Protein AF-A0A840G1L4-F1 (afdb_monomer)

Sequence (214 aa):
MKEKIVSVGTLLCLLVLTCLLLIHALAIFPGIASIRWFFTAVSAVLGRLDAPAWVQAIGSIGAILAAAAIAGWQARSARIQQQRSRREDTAARAAALREIVRRAIIAINNADRLIQPGPISVALAIDQAELVQEAIRKIPVFEIPTPQLVFLIHRVDRDLHLLKQALLRFTGAPVTAARIDSTKARISGILTRTRAARRECVEVLTDAGNAVEI

Foldseek 3Di:
DDPPPDPPVNVVVVVVVVVVVVVVVCCPDPVVVVVVVVVVVCCVVCVVPVNVVVVVVVVVVVVVVVVVVVVVVVVVVVVVVVLVVVLVLLLVLLVVLLVLLVLLLVLLVQCLVLLPDDPVSLVVSLVSLVVSLVVLVPDDPVSHPDPLSVVLSVLSNVLSVVLNVLSVVCNPDDDDPVSSVVSSVSSVVSSVVSVVSSVVSVVVSVVVNVVSVD

Nearest PDB structures (foldseek):
  6db1-assembly1_B  TM=7.320E-01  e=2.122E+00  Salmonella enterica subsp. enterica serovar Typhimurium str. LT2
  3zx6-assembly1_A  TM=3.216E-01  e=1.557E+00  Archaeoglobus fulgidus DSM 4304
  7ung-assembly1_B1  TM=2.566E-01  e=4.371E+00  Homo sapiens

Organism: NCBI:txid1775474

Radius of gyration: 37.23 Å; Cα contacts (8 Å, |Δi|>4): 107; chains: 1; bounding box: 78×57×96 Å

Secondary structure (DSSP, 8-state):
-------HHHHHHHHHHHHHHHHHHHHHSSHHHHHHHHHHHHHHHHTTTTHHHHHHHHHHHHHHHHHHHHHHHHHHHHHHHHHHHHHHHHHHHHHHHHHHHHHHHHHHHHHHHH-SS-HHHHHHHHHHHHHHHHHHHTS-GGGSS-HHHHHHHHHHHHHHHHHHHHHHHHHTS---HHHHHHHHHHHHHHHHHHHHHHHHHHHHHHHHHHHHH-

pLDDT: mean 77.1, std 11.42, range [39.47, 92.38]

Solvent-accessible surface area (backbone atoms only — not comparable to full-atom values): 11840 Å² total; per-residue (Å²): 135,84,82,81,76,77,52,69,68,58,55,53,50,51,51,53,54,51,52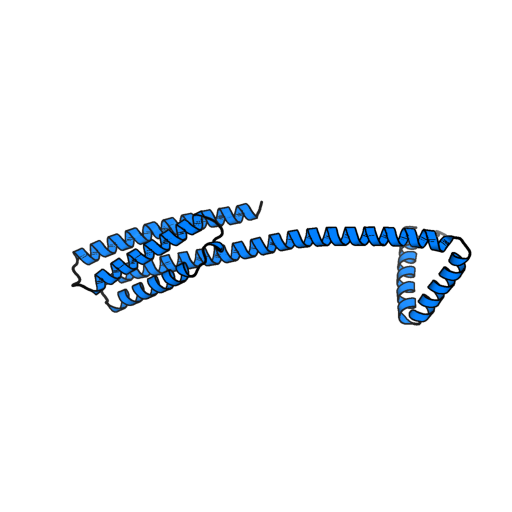,54,50,48,54,53,54,44,60,72,76,51,30,71,62,53,52,48,49,49,54,51,52,50,48,58,58,31,66,76,43,86,46,54,62,56,54,51,51,53,50,52,53,51,51,52,52,50,52,51,52,50,52,52,50,50,55,52,52,50,51,54,51,52,51,50,52,53,50,52,53,51,51,52,45,53,52,53,52,55,50,52,56,52,49,46,51,50,29,48,52,48,38,60,67,29,78,49,99,47,76,72,45,49,56,54,29,41,53,44,34,48,55,48,41,52,57,56,70,68,54,58,75,88,72,49,94,45,74,69,55,51,56,44,51,52,51,46,45,50,46,39,51,53,49,43,55,54,53,53,56,56,74,77,49,88,87,44,73,72,53,53,54,54,50,50,54,51,47,52,52,43,47,53,52,49,54,49,45,50,50,54,47,51,50,53,51,49,50,55,53,54,66,68,74,112

Structure (mmCIF, N/CA/C/O backbone):
data_AF-A0A840G1L4-F1
#
_entry.id   AF-A0A840G1L4-F1
#
loop_
_atom_site.group_PDB
_atom_site.id
_atom_site.type_symbol
_atom_site.label_atom_id
_atom_site.label_alt_id
_atom_site.label_comp_id
_atom_site.label_asym_id
_atom_site.label_entity_id
_atom_site.label_seq_id
_atom_site.pdbx_PDB_ins_code
_atom_site.Cartn_x
_atom_site.Cartn_y
_atom_site.Cartn_z
_atom_site.occupancy
_atom_site.B_iso_or_equiv
_atom_site.auth_seq_id
_atom_site.auth_comp_id
_atom_site.auth_asym_id
_atom_site.auth_atom_id
_atom_site.pdbx_PDB_model_num
ATOM 1 N N . MET A 1 1 ? 49.189 47.094 -43.195 1.00 39.47 1 MET A N 1
ATOM 2 C CA . MET A 1 1 ? 47.955 46.384 -43.596 1.00 39.47 1 MET A CA 1
ATOM 3 C C . MET A 1 1 ? 47.930 45.057 -42.849 1.00 39.47 1 MET A C 1
ATOM 5 O O . MET A 1 1 ? 48.817 44.253 -43.076 1.00 39.47 1 MET A O 1
ATOM 9 N N . LYS A 1 2 ? 47.042 44.885 -41.857 1.00 41.25 2 LYS A N 1
ATOM 10 C CA . LYS A 1 2 ? 46.957 43.656 -41.046 1.00 41.25 2 LYS A CA 1
ATOM 11 C C . LYS A 1 2 ? 45.877 42.758 -41.641 1.00 41.25 2 LYS A C 1
ATOM 13 O O . LYS A 1 2 ? 44.694 43.066 -41.512 1.00 41.25 2 LYS A O 1
ATOM 18 N N . GLU A 1 3 ? 46.293 41.692 -42.311 1.00 54.06 3 GLU A N 1
ATOM 19 C CA . GLU A 1 3 ? 45.402 40.624 -42.757 1.00 54.06 3 GLU A CA 1
ATOM 20 C C . GLU A 1 3 ? 44.740 39.989 -41.528 1.00 54.06 3 GLU A C 1
ATOM 22 O O . GLU A 1 3 ? 45.409 39.511 -40.610 1.00 54.06 3 GLU A O 1
ATOM 27 N N . LYS A 1 4 ? 43.406 40.044 -41.465 1.00 57.22 4 LYS A N 1
ATOM 28 C CA . LYS A 1 4 ? 42.635 39.337 -40.442 1.00 57.22 4 LYS A CA 1
ATOM 29 C C . LYS A 1 4 ? 42.651 37.856 -40.806 1.00 57.22 4 LYS A C 1
ATOM 31 O O . LYS A 1 4 ? 41.839 37.407 -41.607 1.00 57.22 4 LYS A O 1
ATOM 36 N N . ILE A 1 5 ? 43.601 37.125 -40.231 1.00 58.94 5 ILE A N 1
ATOM 37 C CA . ILE A 1 5 ? 43.686 35.668 -40.322 1.00 58.94 5 ILE A CA 1
ATOM 38 C C . ILE A 1 5 ? 42.386 35.107 -39.745 1.00 58.94 5 ILE A C 1
ATOM 40 O O . ILE A 1 5 ? 42.119 35.209 -38.546 1.00 58.94 5 ILE A O 1
ATOM 44 N N . VAL A 1 6 ? 41.545 34.566 -40.621 1.00 61.62 6 VAL A N 1
ATOM 45 C CA . VAL A 1 6 ? 40.347 33.828 -40.233 1.00 61.62 6 VAL A CA 1
ATOM 46 C C . VAL A 1 6 ? 40.816 32.658 -39.371 1.00 61.62 6 VAL A C 1
ATOM 48 O O . VAL A 1 6 ? 41.542 31.786 -39.844 1.00 61.62 6 VAL A O 1
ATOM 51 N N . SER A 1 7 ? 40.456 32.671 -38.084 1.00 72.50 7 SER A N 1
ATOM 52 C CA . SER A 1 7 ? 40.815 31.598 -37.152 1.00 72.50 7 SER A CA 1
ATOM 53 C C . SER A 1 7 ? 40.338 30.261 -37.714 1.00 72.50 7 SER A C 1
ATOM 55 O O . SER A 1 7 ? 39.203 30.168 -38.190 1.00 72.50 7 SER A O 1
ATOM 57 N N . VAL A 1 8 ? 41.184 29.233 -37.623 1.00 67.06 8 VAL A N 1
ATOM 58 C CA . VAL A 1 8 ? 40.915 27.859 -38.081 1.00 67.06 8 VAL A CA 1
ATOM 59 C C . VAL A 1 8 ? 39.560 27.347 -37.575 1.00 67.06 8 VAL A C 1
ATOM 61 O O . VAL A 1 8 ? 38.842 26.669 -38.307 1.00 67.06 8 VAL A O 1
ATOM 64 N N . GLY A 1 9 ? 39.145 27.750 -36.367 1.00 73.56 9 GLY A N 1
ATOM 65 C CA . GLY A 1 9 ? 37.829 27.404 -35.818 1.00 73.56 9 GLY A CA 1
ATOM 66 C C . GLY A 1 9 ? 36.650 27.989 -36.607 1.00 73.56 9 GLY A C 1
ATOM 67 O O . GLY A 1 9 ? 35.620 27.340 -36.758 1.00 73.56 9 GLY A O 1
ATOM 68 N N . THR A 1 10 ? 36.812 29.181 -37.180 1.00 77.62 10 THR A N 1
ATOM 69 C CA . THR A 1 10 ? 35.795 29.840 -38.019 1.00 77.62 10 THR A CA 1
ATOM 70 C C . THR A 1 10 ? 35.647 29.134 -39.363 1.00 77.62 10 THR A C 1
ATOM 72 O O . THR A 1 10 ? 34.532 28.962 -39.845 1.00 77.62 10 THR A O 1
ATOM 75 N N . LEU A 1 11 ? 36.764 28.677 -39.939 1.00 70.62 11 LEU A N 1
ATOM 76 C CA . LEU A 1 11 ? 36.775 27.875 -41.166 1.00 70.62 11 LEU A CA 1
ATOM 77 C C . LEU A 1 11 ? 36.096 26.519 -40.953 1.00 70.62 11 LEU A C 1
ATOM 79 O O . LEU A 1 11 ? 35.276 26.115 -41.773 1.00 70.62 11 LEU A O 1
ATOM 83 N N . LEU A 1 12 ? 36.374 25.854 -39.828 1.00 70.62 12 LEU A N 1
ATOM 84 C CA . LEU A 1 12 ? 35.746 24.577 -39.491 1.00 70.62 12 LEU A CA 1
ATOM 85 C C . LEU A 1 12 ? 34.232 24.731 -39.267 1.00 70.62 12 LEU A C 1
ATOM 87 O O . LEU A 1 12 ? 33.444 23.920 -39.747 1.00 70.62 12 LEU A O 1
ATOM 91 N N . CYS A 1 13 ? 33.818 25.806 -38.590 1.00 76.25 13 CYS A N 1
ATOM 92 C CA . CYS A 1 13 ? 32.409 26.109 -38.345 1.00 76.25 13 CYS A CA 1
ATOM 93 C C . CYS A 1 13 ? 31.655 26.425 -39.648 1.00 76.25 13 CYS A C 1
ATOM 95 O O . CYS A 1 13 ? 30.577 25.880 -39.887 1.00 76.25 13 CYS A O 1
ATOM 97 N N . LEU A 1 14 ? 32.253 27.231 -40.535 1.00 76.44 14 LEU A N 1
ATOM 98 C CA . LEU A 1 14 ? 31.696 27.511 -41.859 1.00 76.44 14 LEU A CA 1
ATOM 99 C C . LEU A 1 14 ? 31.575 26.237 -42.696 1.00 76.44 14 LEU A C 1
ATOM 101 O O . LEU A 1 14 ? 30.529 26.020 -43.301 1.00 76.44 14 LEU A O 1
ATOM 105 N N . LEU A 1 15 ? 32.578 25.355 -42.683 1.00 74.94 15 LEU A N 1
ATOM 106 C CA . LEU A 1 15 ? 32.532 24.083 -43.407 1.00 74.94 15 LEU A CA 1
ATOM 107 C C . LEU A 1 15 ? 31.352 23.209 -42.947 1.00 74.94 15 LEU A C 1
ATOM 109 O O . LEU A 1 15 ? 30.576 22.732 -43.774 1.00 74.94 15 LEU A O 1
ATOM 113 N N . VAL A 1 16 ? 31.177 23.045 -41.632 1.00 79.62 16 VAL A N 1
ATOM 114 C CA . VAL A 1 16 ? 30.093 22.232 -41.056 1.00 79.62 16 VAL A CA 1
ATOM 115 C C . VAL A 1 16 ? 28.721 22.828 -41.377 1.00 79.62 16 VAL A C 1
ATOM 117 O O . VAL A 1 16 ? 27.821 22.099 -41.798 1.00 79.62 16 VAL A O 1
ATOM 120 N N . LEU A 1 17 ? 28.566 24.150 -41.248 1.00 77.69 17 LEU A N 1
ATOM 121 C CA . LEU A 1 17 ? 27.313 24.841 -41.560 1.00 77.69 17 LEU A CA 1
ATOM 122 C C . LEU A 1 17 ? 26.951 24.702 -43.048 1.00 77.69 17 LEU A C 1
ATOM 124 O O . LEU A 1 17 ? 25.795 24.453 -43.387 1.00 77.69 17 LEU A O 1
ATOM 128 N N . THR A 1 18 ? 27.951 24.800 -43.929 1.00 74.44 18 THR A N 1
ATOM 129 C CA . THR A 1 18 ? 27.772 24.659 -45.382 1.00 74.44 18 THR A CA 1
ATOM 130 C C . THR A 1 18 ? 27.374 23.228 -45.751 1.00 74.44 18 THR A C 1
ATOM 132 O O . THR A 1 18 ? 26.466 23.042 -46.557 1.00 74.44 18 THR A O 1
ATOM 135 N N . CYS A 1 19 ? 27.971 22.211 -45.118 1.00 75.81 19 CYS A N 1
ATOM 136 C CA . CYS A 1 19 ? 27.588 20.809 -45.312 1.00 75.81 19 CYS A CA 1
ATOM 137 C C . CYS A 1 19 ? 26.145 20.526 -44.865 1.00 75.81 19 CYS A C 1
ATOM 139 O O . CYS A 1 19 ? 25.400 19.865 -45.587 1.00 75.81 19 CYS A O 1
ATOM 141 N N . LEU A 1 20 ? 25.722 21.047 -43.709 1.00 76.38 20 LEU A N 1
ATOM 142 C CA . LEU A 1 20 ? 24.355 20.860 -43.203 1.00 76.38 20 LEU A CA 1
ATOM 143 C C . LEU A 1 20 ? 23.309 21.553 -44.089 1.00 76.38 20 LEU A C 1
ATOM 145 O O . LEU A 1 20 ? 22.265 20.963 -44.383 1.00 76.38 20 LEU A O 1
ATOM 149 N N . LEU A 1 21 ? 23.616 22.765 -44.567 1.00 74.81 21 LEU A N 1
ATOM 150 C CA . LEU A 1 21 ? 22.780 23.505 -45.516 1.00 74.81 21 LEU A CA 1
ATOM 151 C C . LEU A 1 21 ? 22.698 22.808 -46.876 1.00 74.81 21 LEU A C 1
ATOM 153 O O . LEU A 1 21 ? 21.615 22.743 -47.451 1.00 74.81 21 LEU A O 1
ATOM 157 N N . LEU A 1 22 ? 23.799 22.233 -47.368 1.00 68.94 22 LEU A N 1
ATOM 158 C CA . LEU A 1 22 ? 23.819 21.482 -48.624 1.00 68.94 22 LEU A CA 1
ATOM 159 C C . LEU A 1 22 ? 22.960 20.212 -48.530 1.00 68.94 22 LEU A C 1
ATOM 161 O O . LEU A 1 22 ? 22.198 19.925 -49.449 1.00 68.94 22 LEU A O 1
ATOM 165 N N . ILE A 1 23 ? 23.019 19.493 -47.403 1.00 72.81 23 ILE A N 1
ATOM 166 C CA . ILE A 1 23 ? 22.178 18.314 -47.137 1.00 72.81 23 ILE A CA 1
ATOM 167 C C . ILE A 1 23 ? 20.690 18.697 -47.124 1.00 72.81 23 ILE A C 1
ATOM 169 O O . ILE A 1 23 ? 19.876 18.003 -47.730 1.00 72.81 23 ILE A O 1
ATOM 173 N N . HIS A 1 24 ? 20.328 19.817 -46.490 1.00 64.44 24 HIS A N 1
ATOM 174 C CA . HIS A 1 24 ? 18.939 20.289 -46.452 1.00 64.44 24 HIS A CA 1
ATOM 175 C C . HIS A 1 24 ? 18.458 20.807 -47.816 1.00 64.44 24 HIS A C 1
ATOM 177 O O . HIS A 1 24 ? 17.355 20.477 -48.242 1.00 64.44 24 HIS A O 1
ATOM 183 N N . ALA A 1 25 ? 19.289 21.557 -48.543 1.00 61.00 25 ALA A N 1
ATOM 184 C CA . ALA A 1 25 ? 18.961 22.048 -49.882 1.00 61.00 25 ALA A CA 1
ATOM 185 C C . ALA A 1 25 ? 18.789 20.897 -50.893 1.00 61.00 25 ALA A C 1
ATOM 187 O O . ALA A 1 25 ? 17.868 20.916 -51.712 1.00 61.00 25 ALA A O 1
ATOM 188 N N . LEU A 1 26 ? 19.626 19.857 -50.794 1.00 55.47 26 LEU A N 1
ATOM 189 C CA . LEU A 1 26 ? 19.511 18.641 -51.602 1.00 55.47 26 LEU A CA 1
ATOM 190 C C . LEU A 1 26 ? 18.287 17.799 -51.227 1.00 55.47 26 LEU A C 1
ATOM 192 O O . LEU A 1 26 ? 17.729 17.156 -52.108 1.00 55.47 26 LEU A O 1
ATOM 196 N N . ALA A 1 27 ? 17.837 17.821 -49.970 1.00 59.41 27 ALA A N 1
ATOM 197 C CA . ALA A 1 27 ? 16.633 17.111 -49.541 1.00 59.41 27 ALA A CA 1
ATOM 198 C C . ALA A 1 27 ? 15.328 17.746 -50.065 1.00 59.41 27 ALA A C 1
ATOM 200 O O . ALA A 1 27 ? 14.348 17.027 -50.248 1.00 59.41 27 ALA A O 1
ATOM 201 N N . ILE A 1 28 ? 15.307 19.062 -50.330 1.00 64.88 28 ILE A N 1
ATOM 202 C CA . ILE A 1 28 ? 14.064 19.801 -50.622 1.00 64.88 28 ILE A CA 1
ATOM 203 C C . ILE A 1 28 ? 13.760 19.927 -52.129 1.00 64.88 28 ILE A C 1
ATOM 205 O O . ILE A 1 28 ? 12.587 19.864 -52.484 1.00 64.88 28 ILE A O 1
ATOM 209 N N . PHE A 1 29 ? 14.746 20.073 -53.032 1.00 58.69 29 PHE A N 1
ATOM 210 C CA . PHE A 1 29 ? 14.443 20.485 -54.425 1.00 58.69 29 PHE A CA 1
ATOM 211 C C . PHE A 1 29 ? 14.787 19.502 -55.567 1.00 58.69 29 PHE A C 1
ATOM 213 O O . PHE A 1 29 ? 14.212 19.643 -56.646 1.00 58.69 29 PHE A O 1
ATOM 220 N N . PRO A 1 30 ? 15.642 18.474 -55.381 1.00 56.25 30 PRO A N 1
ATOM 221 C CA . PRO A 1 30 ? 15.598 17.294 -56.259 1.00 56.25 30 PRO A CA 1
ATOM 222 C C . PRO A 1 30 ? 15.922 15.968 -55.537 1.00 56.25 30 PRO A C 1
ATOM 224 O O . PRO A 1 30 ? 16.459 15.048 -56.156 1.00 56.25 30 PRO A O 1
ATOM 227 N N . GLY A 1 31 ? 15.630 15.859 -54.235 1.00 55.62 31 GLY A N 1
ATOM 228 C CA . GLY A 1 31 ? 16.222 14.860 -53.332 1.00 55.62 31 GLY A CA 1
ATOM 229 C C . GLY A 1 31 ? 16.200 13.412 -53.807 1.00 55.62 31 GLY A C 1
ATOM 230 O O . GLY A 1 31 ? 17.208 12.730 -53.696 1.00 55.62 31 GLY A O 1
ATOM 231 N N . ILE A 1 32 ? 15.125 12.930 -54.430 1.00 58.16 32 ILE A N 1
ATOM 232 C CA . ILE A 1 32 ? 15.084 11.535 -54.904 1.00 58.16 32 ILE A CA 1
ATOM 233 C C . ILE A 1 32 ? 15.988 11.328 -56.131 1.00 58.16 32 ILE A C 1
ATOM 235 O O . ILE A 1 32 ? 16.658 10.302 -56.237 1.00 58.16 32 ILE A O 1
ATOM 239 N N . ALA A 1 33 ? 16.056 12.297 -57.049 1.00 59.12 33 ALA A N 1
ATOM 240 C CA . ALA A 1 33 ? 16.830 12.178 -58.283 1.00 59.12 33 ALA A CA 1
ATOM 241 C C . ALA A 1 33 ? 18.335 12.327 -58.038 1.00 59.12 33 ALA A C 1
ATOM 243 O O . ALA A 1 33 ? 19.109 11.560 -58.606 1.00 59.12 33 ALA A O 1
ATOM 244 N N . SER A 1 34 ? 18.747 13.258 -57.176 1.00 59.03 34 SER A N 1
ATOM 245 C CA . SER A 1 34 ? 20.151 13.470 -56.806 1.00 59.03 34 SER A CA 1
ATOM 246 C C . SER A 1 34 ? 20.672 12.397 -55.850 1.00 59.03 34 SER A C 1
ATOM 248 O O . SER A 1 34 ? 21.797 11.942 -56.044 1.00 59.03 34 SER A O 1
ATOM 250 N N . ILE A 1 35 ? 19.861 11.903 -54.903 1.00 58.56 35 ILE A N 1
ATOM 251 C CA . ILE A 1 35 ? 20.206 10.712 -54.105 1.00 58.56 35 ILE A CA 1
ATOM 252 C C . ILE A 1 35 ? 20.382 9.510 -55.034 1.00 58.56 35 ILE A C 1
ATOM 254 O O . ILE A 1 35 ? 21.402 8.827 -54.960 1.00 58.56 35 ILE A O 1
ATOM 258 N N . ARG A 1 36 ? 19.445 9.282 -55.966 1.00 65.62 36 ARG A N 1
ATOM 259 C CA . ARG A 1 36 ? 19.566 8.194 -56.941 1.00 65.62 36 ARG A CA 1
ATOM 260 C C . ARG A 1 36 ? 20.828 8.354 -57.782 1.00 65.62 36 ARG A C 1
ATOM 262 O O . ARG A 1 36 ? 21.615 7.419 -57.830 1.00 65.62 36 ARG A O 1
ATOM 269 N N . TRP A 1 37 ? 21.079 9.519 -58.381 1.00 68.12 37 TRP A N 1
ATOM 270 C CA . TRP A 1 37 ? 22.288 9.757 -59.183 1.00 68.12 37 TRP A CA 1
ATOM 271 C C . TRP A 1 37 ? 23.575 9.571 -58.377 1.00 68.12 37 TRP A C 1
ATOM 273 O O . TRP A 1 37 ? 24.503 8.943 -58.873 1.00 68.12 37 TRP A O 1
ATOM 283 N N . PHE A 1 38 ? 23.614 10.036 -57.126 1.00 64.94 38 PHE A N 1
ATOM 284 C CA . PHE A 1 38 ? 24.751 9.843 -56.229 1.00 64.94 38 PHE A CA 1
ATOM 285 C C . PHE A 1 38 ? 24.997 8.357 -55.955 1.00 64.94 38 PHE A C 1
ATOM 287 O O . PHE A 1 38 ? 26.095 7.874 -56.209 1.00 64.94 38 PHE A O 1
ATOM 294 N N . PHE A 1 39 ? 23.974 7.597 -55.549 1.00 68.75 39 PHE A N 1
ATOM 295 C CA . PHE A 1 39 ? 24.102 6.149 -55.352 1.00 68.75 39 PHE A CA 1
ATOM 296 C C . PHE A 1 39 ? 24.463 5.408 -56.645 1.00 68.75 39 PHE A C 1
ATOM 298 O O . PHE A 1 39 ? 25.249 4.467 -56.601 1.00 68.75 39 PHE A O 1
ATOM 305 N N . THR A 1 40 ? 23.959 5.843 -57.804 1.00 69.88 40 THR A N 1
ATOM 306 C CA . THR A 1 40 ? 24.246 5.181 -59.089 1.00 69.88 40 THR A CA 1
ATOM 307 C C . THR A 1 40 ? 25.672 5.478 -59.568 1.00 69.88 40 THR A C 1
ATOM 309 O O . THR A 1 40 ? 26.371 4.570 -60.010 1.00 69.88 40 THR A O 1
ATOM 312 N N . ALA A 1 41 ? 26.143 6.720 -59.426 1.00 67.50 41 ALA A N 1
ATOM 313 C CA . ALA A 1 41 ? 27.511 7.121 -59.753 1.00 67.50 41 ALA A CA 1
ATOM 314 C C . ALA A 1 41 ? 28.533 6.493 -58.794 1.00 67.50 41 ALA A C 1
ATOM 316 O O . ALA A 1 41 ? 29.543 5.949 -59.238 1.00 67.50 41 ALA A O 1
ATOM 317 N N . VAL A 1 42 ? 28.240 6.495 -57.491 1.00 64.56 42 VAL A N 1
ATOM 318 C CA . VAL A 1 42 ? 29.059 5.829 -56.472 1.00 64.56 42 VAL A CA 1
ATOM 319 C C . VAL A 1 42 ? 29.092 4.319 -56.720 1.00 64.56 42 VAL A C 1
ATOM 321 O O . VAL A 1 42 ? 30.171 3.740 -56.713 1.00 64.56 42 VAL A O 1
ATOM 324 N N . SER A 1 43 ? 27.962 3.681 -57.045 1.00 64.25 43 SER A N 1
ATOM 325 C CA . SER A 1 43 ? 27.921 2.252 -57.390 1.00 64.25 43 SER A CA 1
ATOM 326 C C . SER A 1 43 ? 28.681 1.923 -58.679 1.00 64.25 43 SER A C 1
ATOM 328 O O . SER A 1 43 ? 29.273 0.852 -58.763 1.00 64.25 43 SER A O 1
ATOM 330 N N . ALA A 1 44 ? 28.686 2.810 -59.678 1.00 67.31 44 ALA A N 1
ATOM 331 C CA . ALA A 1 44 ? 29.408 2.600 -60.935 1.00 67.31 44 ALA A CA 1
ATOM 332 C C . ALA A 1 44 ? 30.931 2.760 -60.780 1.00 67.31 44 ALA A C 1
ATOM 334 O O . ALA A 1 44 ? 31.693 2.030 -61.411 1.00 67.31 44 ALA A O 1
ATOM 335 N N . VAL A 1 45 ? 31.379 3.695 -59.935 1.00 63.50 45 VAL A N 1
ATOM 336 C CA . VAL A 1 45 ? 32.803 3.879 -59.610 1.00 63.50 45 VAL A CA 1
ATOM 337 C C . VAL A 1 45 ? 33.291 2.770 -58.680 1.00 63.50 45 VAL A C 1
ATOM 339 O O . VAL A 1 45 ? 34.337 2.179 -58.937 1.00 63.50 45 VAL A O 1
ATOM 342 N N . LEU A 1 46 ? 32.516 2.436 -57.642 1.00 55.56 46 LEU A N 1
ATOM 343 C CA . LEU A 1 46 ? 32.849 1.345 -56.731 1.00 55.56 46 LEU A CA 1
ATOM 344 C C . LEU A 1 46 ? 32.798 -0.005 -57.439 1.00 55.56 46 LEU A C 1
ATOM 346 O O . LEU A 1 46 ? 33.686 -0.794 -57.197 1.00 55.56 46 LEU A O 1
ATOM 350 N N . GLY A 1 47 ? 31.852 -0.256 -58.351 1.00 59.03 47 GLY A N 1
ATOM 351 C CA . GLY A 1 47 ? 31.738 -1.523 -59.089 1.00 59.03 47 GLY A CA 1
ATOM 352 C C . GLY A 1 47 ? 32.868 -1.817 -60.085 1.00 59.03 47 GLY A C 1
ATOM 353 O O . GLY A 1 47 ? 32.933 -2.927 -60.603 1.00 59.03 47 GLY A O 1
ATOM 354 N N . ARG A 1 48 ? 33.749 -0.846 -60.368 1.00 62.34 48 ARG A N 1
ATOM 355 C CA . ARG A 1 48 ? 34.971 -1.037 -61.179 1.00 62.34 48 ARG A CA 1
ATOM 356 C C . ARG A 1 48 ? 36.209 -1.379 -60.350 1.00 62.34 48 ARG A C 1
ATOM 358 O O . ARG A 1 48 ? 37.231 -1.760 -60.908 1.00 62.34 48 ARG A O 1
ATOM 365 N N . LEU A 1 49 ? 36.123 -1.210 -59.040 1.00 56.16 49 LEU A N 1
ATOM 366 C CA . LEU A 1 49 ? 37.090 -1.689 -58.063 1.00 56.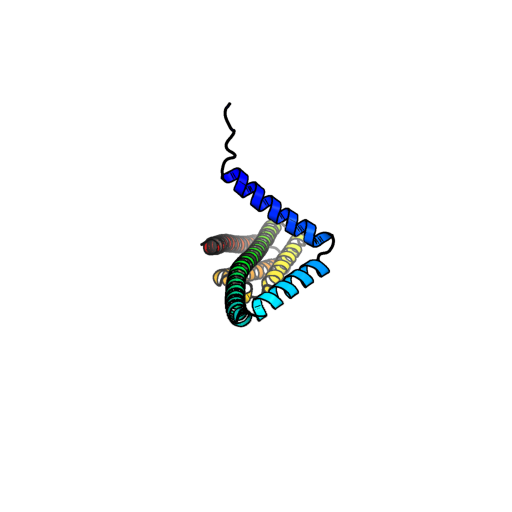16 49 LEU A CA 1
ATOM 367 C C . LEU A 1 49 ? 36.442 -2.927 -57.412 1.00 56.16 49 LEU A C 1
ATOM 369 O O . LEU A 1 49 ? 35.220 -3.013 -57.380 1.00 56.16 49 LEU A O 1
ATOM 373 N N . ASP A 1 50 ? 37.168 -3.848 -56.782 1.00 58.00 50 ASP A N 1
ATOM 374 C CA . ASP A 1 50 ? 36.540 -4.840 -55.871 1.00 58.00 50 ASP A CA 1
ATOM 375 C C . ASP A 1 50 ? 35.969 -4.170 -54.590 1.00 58.00 50 ASP A C 1
ATOM 377 O O . ASP A 1 50 ? 35.837 -4.760 -53.516 1.00 58.00 50 ASP A O 1
ATOM 381 N N . ALA A 1 51 ? 35.632 -2.882 -54.689 1.00 54.38 51 ALA A N 1
ATOM 382 C CA . ALA A 1 51 ? 35.180 -2.020 -53.629 1.00 54.38 51 ALA A CA 1
ATOM 383 C C . ALA A 1 51 ? 33.768 -2.284 -53.074 1.00 54.38 51 ALA A C 1
ATOM 385 O O . ALA A 1 51 ? 33.561 -1.986 -51.896 1.00 54.38 51 ALA A O 1
ATOM 386 N N . PRO A 1 52 ? 32.792 -2.856 -53.814 1.00 58.44 52 PRO A N 1
ATOM 387 C CA . PRO A 1 52 ? 31.458 -3.089 -53.271 1.00 58.44 52 PRO A CA 1
ATOM 388 C C . PRO A 1 52 ? 31.480 -4.131 -52.149 1.00 58.44 52 PRO A C 1
ATOM 390 O O . PRO A 1 52 ? 30.765 -3.985 -51.160 1.00 58.44 52 PRO A O 1
ATOM 393 N N . ALA A 1 53 ? 32.336 -5.152 -52.270 1.00 64.88 53 ALA A N 1
ATOM 394 C CA . ALA A 1 53 ? 32.369 -6.282 -51.349 1.00 64.88 53 ALA A CA 1
ATOM 395 C C . ALA A 1 53 ? 32.857 -5.887 -49.944 1.00 64.88 53 ALA A C 1
ATOM 397 O O . ALA A 1 53 ? 32.234 -6.258 -48.947 1.00 64.88 53 ALA A O 1
ATOM 398 N N . TRP A 1 54 ? 33.932 -5.093 -49.837 1.00 63.66 54 TRP A N 1
ATOM 399 C CA . TRP A 1 54 ? 34.467 -4.700 -48.526 1.00 63.66 54 TRP A CA 1
ATOM 400 C C . TRP A 1 54 ? 33.611 -3.627 -47.840 1.00 63.66 54 TRP A C 1
ATOM 402 O O . TRP A 1 54 ? 33.413 -3.696 -46.627 1.00 63.66 54 TRP A O 1
ATOM 412 N N . VAL A 1 55 ? 33.036 -2.682 -48.596 1.00 74.25 55 VAL A N 1
ATOM 413 C CA . VAL A 1 55 ? 32.112 -1.670 -48.048 1.00 74.25 55 VAL A CA 1
ATOM 414 C C . VAL A 1 55 ? 30.846 -2.336 -47.510 1.00 74.25 55 VAL A C 1
ATOM 416 O O . VAL A 1 55 ? 30.383 -1.994 -46.421 1.00 74.25 55 VAL A O 1
ATOM 419 N N . GLN A 1 56 ? 30.313 -3.330 -48.224 1.00 70.56 56 GLN A N 1
ATOM 420 C CA . GLN A 1 56 ? 29.162 -4.110 -47.773 1.00 70.56 56 GLN A CA 1
ATOM 421 C C . GLN A 1 56 ? 29.476 -4.911 -46.503 1.00 70.56 56 GLN A C 1
ATOM 423 O O . GLN A 1 56 ? 28.672 -4.915 -45.567 1.00 70.56 56 GLN A O 1
ATOM 428 N N . ALA A 1 57 ? 30.652 -5.542 -46.432 1.00 69.81 57 ALA A N 1
ATOM 429 C CA . ALA A 1 57 ? 31.083 -6.264 -45.239 1.00 69.81 57 ALA A CA 1
ATOM 430 C C . ALA A 1 57 ? 31.168 -5.331 -44.018 1.00 69.81 57 ALA A C 1
ATOM 432 O O . ALA A 1 57 ? 30.563 -5.620 -42.985 1.00 69.81 57 ALA A O 1
ATOM 433 N N . ILE A 1 58 ? 31.814 -4.167 -44.151 1.00 76.00 58 ILE A N 1
ATOM 434 C CA . ILE A 1 58 ? 31.913 -3.176 -43.066 1.00 76.00 58 ILE A CA 1
ATOM 435 C C . ILE A 1 58 ? 30.532 -2.634 -42.675 1.00 76.00 58 ILE A C 1
ATOM 437 O O . ILE A 1 58 ? 30.238 -2.516 -41.486 1.00 76.00 58 ILE A O 1
ATOM 441 N N . GLY A 1 59 ? 29.662 -2.354 -43.649 1.00 75.25 59 GLY A N 1
ATOM 442 C CA . GLY A 1 59 ? 28.297 -1.892 -43.396 1.00 75.25 59 GLY A CA 1
ATOM 443 C C . GLY A 1 59 ? 27.468 -2.908 -42.608 1.00 75.25 59 GLY A C 1
ATOM 444 O O . GLY A 1 59 ? 26.784 -2.536 -41.656 1.00 75.25 59 GLY A O 1
ATOM 445 N N . SER A 1 60 ? 27.582 -4.197 -42.945 1.00 73.19 60 SER A N 1
ATOM 446 C CA . SER A 1 60 ? 26.889 -5.270 -42.221 1.00 73.19 60 SER A CA 1
ATOM 447 C C . SER A 1 60 ? 27.383 -5.412 -40.777 1.00 73.19 60 SER A C 1
ATOM 449 O O . SER A 1 60 ? 26.570 -5.476 -39.857 1.00 73.19 60 SER A O 1
ATOM 451 N N . ILE A 1 61 ? 28.702 -5.357 -40.553 1.00 79.50 61 ILE A N 1
ATOM 452 C CA . ILE A 1 61 ? 29.300 -5.414 -39.212 1.00 79.50 61 ILE A CA 1
ATOM 453 C C . ILE A 1 61 ? 28.867 -4.197 -38.387 1.00 79.50 61 ILE A C 1
ATOM 455 O O . ILE A 1 61 ? 28.436 -4.345 -37.244 1.00 79.50 61 ILE A O 1
ATOM 459 N N . GLY A 1 62 ? 28.916 -2.998 -38.974 1.00 84.38 62 GLY A N 1
ATOM 460 C CA . GLY A 1 62 ? 28.475 -1.766 -38.323 1.00 84.38 62 GLY A CA 1
ATOM 461 C C . GLY A 1 62 ? 26.994 -1.800 -37.941 1.00 84.38 62 GLY A C 1
ATOM 462 O O . GLY A 1 62 ? 26.643 -1.434 -36.820 1.00 84.38 62 GLY A O 1
ATOM 463 N N . ALA A 1 63 ? 26.131 -2.301 -38.827 1.00 87.06 63 ALA A N 1
ATOM 464 C CA . ALA A 1 63 ? 24.704 -2.455 -38.553 1.00 87.06 63 ALA A CA 1
ATOM 465 C C . ALA A 1 63 ? 24.437 -3.446 -37.409 1.00 87.06 63 ALA A C 1
ATOM 467 O O . ALA A 1 63 ? 23.623 -3.158 -36.531 1.00 87.06 63 ALA A O 1
ATOM 468 N N . ILE A 1 64 ? 25.151 -4.577 -37.372 1.00 84.25 64 ILE A N 1
ATOM 469 C CA . ILE A 1 64 ? 25.042 -5.566 -36.289 1.00 84.25 64 ILE A CA 1
ATOM 470 C C . ILE A 1 64 ? 25.483 -4.954 -34.953 1.00 84.25 64 ILE A C 1
ATOM 472 O O . ILE A 1 64 ? 24.776 -5.088 -33.953 1.00 84.25 64 ILE A O 1
ATOM 476 N N . LEU A 1 65 ? 26.612 -4.240 -34.928 1.00 84.19 65 LEU A N 1
ATOM 477 C CA . LEU A 1 65 ? 27.105 -3.570 -33.721 1.00 84.19 65 LEU A CA 1
ATOM 478 C C . LEU A 1 65 ? 26.136 -2.487 -33.230 1.00 84.19 65 LEU A C 1
ATOM 480 O O . LEU A 1 65 ? 25.857 -2.408 -32.033 1.00 84.19 65 LEU A O 1
ATOM 484 N N . ALA A 1 66 ? 25.581 -1.686 -34.143 1.00 88.00 66 ALA A N 1
ATOM 485 C CA . ALA A 1 66 ? 24.585 -0.673 -33.811 1.00 88.00 66 ALA A CA 1
ATOM 486 C C . ALA A 1 66 ? 23.304 -1.305 -33.244 1.00 88.00 66 ALA A C 1
ATOM 488 O O . ALA A 1 66 ? 22.804 -0.859 -32.211 1.00 88.00 66 A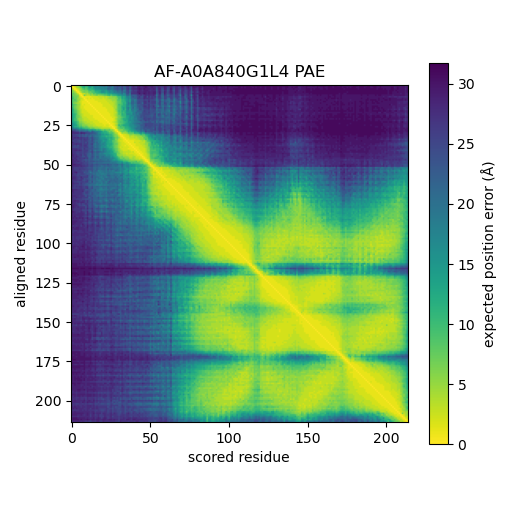LA A O 1
ATOM 489 N N . ALA A 1 67 ? 22.807 -2.380 -33.863 1.00 89.75 67 ALA A N 1
ATOM 490 C CA . ALA A 1 67 ? 21.645 -3.116 -33.374 1.00 89.75 67 ALA A CA 1
ATOM 491 C C . ALA A 1 67 ? 21.886 -3.691 -31.968 1.00 89.75 67 ALA A C 1
ATOM 493 O O . ALA A 1 67 ? 21.037 -3.539 -31.089 1.00 89.75 67 ALA A O 1
ATOM 494 N N . ALA A 1 68 ? 23.062 -4.278 -31.721 1.00 87.88 68 ALA A N 1
ATOM 495 C CA . ALA A 1 68 ? 23.437 -4.795 -30.407 1.00 87.88 68 ALA A CA 1
ATOM 496 C C . ALA A 1 68 ? 23.522 -3.684 -29.345 1.00 87.88 68 ALA A C 1
ATOM 498 O O . ALA A 1 68 ? 23.023 -3.855 -28.230 1.00 87.88 68 ALA A O 1
ATOM 499 N N . ALA A 1 69 ? 24.096 -2.527 -29.690 1.00 88.31 69 ALA A N 1
ATOM 500 C CA . ALA A 1 69 ? 24.192 -1.386 -28.783 1.00 88.31 69 ALA A CA 1
ATOM 501 C C . ALA A 1 69 ? 22.806 -0.831 -28.416 1.00 88.31 69 ALA A C 1
ATOM 503 O O . ALA A 1 69 ? 22.528 -0.580 -27.240 1.00 88.31 69 ALA A O 1
ATOM 504 N N . ILE A 1 70 ? 21.912 -0.698 -29.403 1.00 92.31 70 ILE A N 1
ATOM 505 C CA . ILE A 1 70 ? 20.529 -0.253 -29.190 1.00 92.31 70 ILE A CA 1
ATOM 506 C C . ILE A 1 70 ? 19.776 -1.254 -28.314 1.00 92.31 70 ILE A C 1
ATOM 508 O O . ILE A 1 70 ? 19.145 -0.844 -27.341 1.00 92.31 70 ILE A O 1
ATOM 512 N N . ALA A 1 71 ? 19.873 -2.553 -28.603 1.00 89.88 71 ALA A N 1
ATOM 513 C CA . ALA A 1 71 ? 19.230 -3.590 -27.801 1.00 89.88 71 ALA A CA 1
ATOM 514 C C . ALA A 1 71 ? 19.728 -3.571 -26.345 1.00 89.88 71 ALA A C 1
ATOM 516 O O . ALA A 1 71 ? 18.927 -3.634 -25.411 1.00 89.88 71 ALA A O 1
ATOM 517 N N . GLY A 1 72 ? 21.038 -3.405 -26.135 1.00 90.44 72 GLY A N 1
ATOM 518 C CA . GLY A 1 72 ? 21.627 -3.262 -24.803 1.00 90.44 72 GLY A CA 1
ATOM 519 C C . GLY A 1 72 ? 21.120 -2.023 -24.059 1.00 90.44 72 GLY A C 1
ATOM 520 O O . GLY A 1 72 ? 20.763 -2.104 -22.879 1.00 90.44 72 GLY A O 1
ATOM 521 N N . TRP A 1 73 ? 21.026 -0.883 -24.747 1.00 91.31 73 TRP A N 1
ATOM 522 C CA . TRP A 1 73 ? 20.487 0.348 -24.172 1.00 91.31 73 TRP A CA 1
ATOM 523 C C . TRP A 1 73 ? 18.998 0.226 -23.834 1.00 91.31 73 TRP A C 1
ATOM 525 O O . TRP A 1 73 ? 18.596 0.588 -22.730 1.00 91.31 73 TRP A O 1
ATOM 535 N N . GLN A 1 74 ? 18.190 -0.351 -24.726 1.00 91.94 74 GLN A N 1
ATOM 536 C CA . GLN A 1 74 ? 16.768 -0.601 -24.488 1.00 91.94 74 GLN A CA 1
ATOM 537 C C . GLN A 1 74 ? 16.554 -1.547 -23.306 1.00 91.94 74 GLN A C 1
ATOM 539 O O . GLN A 1 74 ? 15.743 -1.249 -22.433 1.00 91.94 74 GLN A O 1
ATOM 544 N N . ALA A 1 75 ? 17.319 -2.638 -23.216 1.00 90.81 75 ALA A N 1
ATOM 545 C CA . ALA A 1 75 ? 17.239 -3.564 -22.091 1.00 90.81 75 ALA A CA 1
ATOM 546 C C . ALA A 1 75 ? 17.587 -2.876 -20.762 1.00 90.81 75 ALA A C 1
ATOM 548 O O . ALA A 1 75 ? 16.913 -3.088 -19.752 1.00 90.81 75 ALA A O 1
ATOM 549 N N . ARG A 1 76 ? 18.615 -2.017 -20.750 1.00 92.38 76 ARG A N 1
ATOM 550 C CA . ARG A 1 76 ? 18.984 -1.241 -19.559 1.00 92.38 76 ARG A CA 1
ATOM 551 C C . ARG A 1 76 ? 17.900 -0.230 -19.181 1.00 92.38 76 ARG A C 1
ATOM 553 O O . ARG A 1 76 ? 17.515 -0.174 -18.015 1.00 92.38 76 ARG A O 1
ATOM 560 N N . SER A 1 77 ? 17.392 0.531 -20.145 1.00 89.56 77 SER A N 1
ATOM 561 C CA . SER A 1 77 ? 16.334 1.523 -19.929 1.00 89.56 77 SER A CA 1
ATOM 562 C C . SER A 1 77 ? 15.035 0.872 -19.448 1.00 89.56 77 SER A C 1
ATOM 564 O O . SER A 1 77 ? 14.443 1.341 -18.478 1.00 89.56 77 SER A O 1
ATOM 566 N N . ALA A 1 78 ? 14.650 -0.265 -20.033 1.00 88.12 78 ALA A N 1
ATOM 567 C CA . ALA A 1 78 ? 13.487 -1.041 -19.615 1.00 88.12 78 ALA A CA 1
ATOM 568 C C . ALA A 1 78 ? 13.619 -1.542 -18.170 1.00 88.12 78 ALA A C 1
ATOM 570 O O . ALA A 1 78 ? 12.667 -1.442 -17.400 1.00 88.12 78 ALA A O 1
ATOM 571 N N . ARG A 1 79 ? 14.807 -2.012 -17.758 1.00 89.88 79 ARG A N 1
ATOM 572 C CA . ARG A 1 79 ? 15.060 -2.423 -16.364 1.00 89.88 79 ARG A CA 1
ATOM 573 C C . ARG A 1 79 ? 14.903 -1.261 -15.385 1.00 89.88 79 ARG A C 1
ATOM 575 O O . ARG A 1 79 ? 14.251 -1.424 -14.358 1.00 89.88 79 ARG A O 1
ATOM 582 N N . ILE A 1 80 ? 15.460 -0.093 -15.706 1.00 90.44 80 ILE A N 1
ATOM 583 C CA . ILE A 1 80 ? 15.354 1.104 -14.856 1.00 90.44 80 ILE A CA 1
ATOM 584 C C . ILE A 1 80 ? 13.892 1.554 -14.745 1.00 90.44 80 ILE A C 1
ATOM 586 O O . ILE A 1 80 ? 13.415 1.848 -13.650 1.00 90.44 80 ILE A O 1
ATOM 590 N N . GLN A 1 81 ? 13.158 1.574 -15.859 1.00 89.81 81 GLN A N 1
ATOM 591 C CA . GLN A 1 81 ? 11.747 1.954 -15.867 1.00 89.81 81 GLN A CA 1
ATOM 592 C C . GLN A 1 81 ? 10.881 0.949 -15.099 1.00 89.81 81 GLN A C 1
ATOM 594 O O . GLN A 1 81 ? 10.024 1.353 -14.316 1.00 89.81 81 GLN A O 1
ATOM 599 N N . GLN A 1 82 ? 11.145 -0.350 -15.249 1.00 89.06 82 GLN A N 1
ATOM 600 C CA . GLN A 1 82 ? 10.456 -1.395 -14.497 1.00 89.06 82 GLN A CA 1
ATOM 601 C C . GLN A 1 82 ? 10.716 -1.271 -12.992 1.00 89.06 82 GLN A C 1
ATOM 603 O O . GLN A 1 82 ? 9.794 -1.440 -12.198 1.00 89.06 82 GLN A O 1
ATOM 608 N N . GLN A 1 83 ? 11.949 -0.959 -12.586 1.00 86.62 83 GLN A N 1
ATOM 609 C CA . GLN A 1 83 ? 12.259 -0.693 -11.183 1.00 86.62 83 GLN A CA 1
ATOM 610 C C . GLN A 1 83 ? 11.475 0.516 -10.671 1.00 86.62 83 GLN A C 1
ATOM 612 O O . GLN A 1 83 ? 10.810 0.392 -9.651 1.00 86.62 83 GLN A O 1
ATOM 617 N N . ARG A 1 84 ? 11.471 1.646 -11.390 1.00 84.31 84 ARG A N 1
ATOM 618 C CA . ARG A 1 84 ? 10.7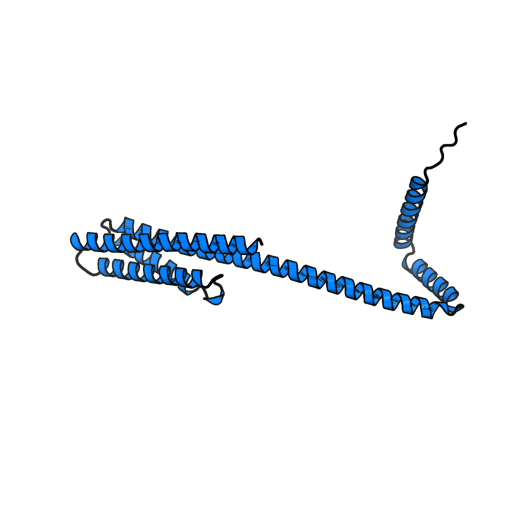05 2.842 -10.992 1.00 84.31 84 ARG A CA 1
ATOM 619 C C . ARG A 1 84 ? 9.209 2.564 -10.854 1.00 84.31 84 ARG A C 1
ATOM 621 O O . ARG A 1 84 ? 8.645 2.860 -9.810 1.00 84.31 84 ARG A O 1
ATOM 628 N N . SER A 1 85 ? 8.606 1.909 -11.843 1.00 84.88 85 SER A N 1
ATOM 629 C CA . SER A 1 85 ? 7.186 1.545 -11.803 1.00 84.88 85 SER A CA 1
ATOM 630 C C . SER A 1 85 ? 6.863 0.624 -10.620 1.00 84.88 85 SER A C 1
ATOM 632 O O . SER A 1 85 ? 5.904 0.874 -9.898 1.00 84.88 85 SER A O 1
ATOM 634 N N . ARG A 1 86 ? 7.708 -0.376 -10.324 1.00 83.19 86 ARG A N 1
ATOM 635 C CA . ARG A 1 86 ? 7.531 -1.221 -9.127 1.00 83.19 86 ARG A CA 1
ATOM 636 C C . ARG A 1 86 ? 7.609 -0.421 -7.825 1.00 83.19 86 ARG A C 1
ATOM 638 O O . ARG A 1 86 ? 6.892 -0.737 -6.876 1.00 83.19 86 ARG A O 1
ATOM 645 N N . ARG A 1 87 ? 8.483 0.589 -7.760 1.00 79.56 87 ARG A N 1
ATOM 646 C CA . ARG A 1 87 ? 8.620 1.468 -6.588 1.00 79.56 87 ARG A CA 1
ATOM 647 C C . ARG A 1 87 ? 7.368 2.324 -6.396 1.00 79.56 87 ARG A C 1
ATOM 649 O O . ARG A 1 87 ? 6.836 2.363 -5.291 1.00 79.56 87 ARG A O 1
ATOM 656 N N . GLU A 1 88 ? 6.873 2.937 -7.466 1.00 82.75 88 GLU A N 1
ATOM 657 C CA . GLU A 1 88 ? 5.641 3.738 -7.460 1.00 82.75 88 GLU A CA 1
ATOM 658 C C . GLU A 1 88 ? 4.422 2.901 -7.050 1.00 82.75 88 GLU A C 1
ATOM 660 O O . GLU A 1 88 ? 3.678 3.302 -6.153 1.00 82.75 88 GL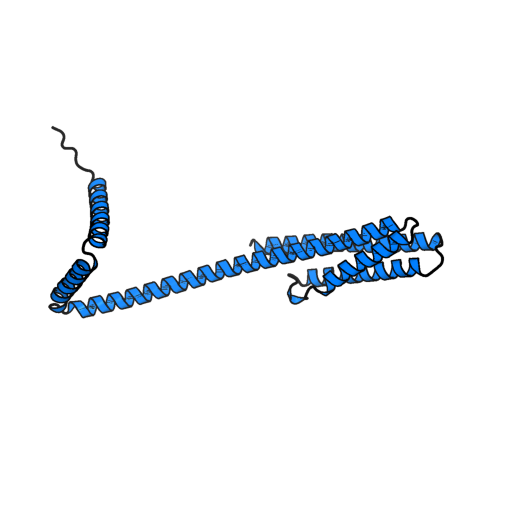U A O 1
ATOM 665 N N . ASP A 1 89 ? 4.274 1.694 -7.605 1.00 84.38 89 ASP A N 1
ATOM 666 C CA . ASP A 1 89 ? 3.198 0.767 -7.240 1.00 84.38 89 ASP A CA 1
ATOM 667 C C . ASP A 1 89 ? 3.261 0.376 -5.758 1.00 84.38 89 ASP A C 1
ATOM 669 O O . ASP A 1 89 ? 2.244 0.355 -5.060 1.00 84.38 89 ASP A O 1
ATOM 673 N N . THR A 1 90 ? 4.462 0.087 -5.248 1.00 80.62 90 THR A N 1
ATOM 674 C CA . THR A 1 90 ? 4.659 -0.277 -3.838 1.00 80.62 90 THR A CA 1
ATOM 675 C C . THR A 1 90 ? 4.315 0.895 -2.914 1.00 80.62 90 THR A C 1
ATOM 677 O O . THR A 1 90 ? 3.636 0.703 -1.903 1.00 80.62 90 THR A O 1
ATOM 680 N N . ALA A 1 91 ? 4.712 2.118 -3.279 1.00 79.81 91 ALA A N 1
ATOM 681 C CA . ALA A 1 91 ? 4.404 3.331 -2.526 1.00 79.81 91 ALA A CA 1
ATOM 682 C C . ALA A 1 91 ? 2.897 3.651 -2.521 1.00 79.81 91 ALA A C 1
ATOM 684 O O . ALA A 1 91 ? 2.335 3.975 -1.471 1.00 79.81 91 ALA A O 1
ATOM 685 N N . ALA A 1 92 ? 2.216 3.503 -3.661 1.00 81.31 92 ALA A N 1
ATOM 686 C CA . ALA A 1 92 ? 0.771 3.696 -3.758 1.00 81.31 92 ALA A CA 1
ATOM 687 C C . ALA A 1 92 ? 0.003 2.696 -2.874 1.00 81.31 92 ALA A C 1
ATOM 689 O O . ALA A 1 92 ? -0.918 3.079 -2.145 1.00 81.31 92 ALA A O 1
ATOM 690 N N . ARG A 1 93 ? 0.426 1.424 -2.861 1.00 81.19 93 ARG A N 1
ATOM 691 C CA . ARG A 1 93 ? -0.152 0.378 -1.996 1.00 81.19 93 ARG A CA 1
ATOM 692 C C . ARG A 1 93 ? 0.077 0.668 -0.516 1.00 81.19 93 ARG A C 1
ATOM 694 O O . ARG A 1 93 ? -0.858 0.598 0.280 1.00 81.19 93 ARG A O 1
ATOM 701 N N . ALA A 1 94 ? 1.295 1.057 -0.145 1.00 79.06 94 ALA A N 1
ATOM 702 C CA . ALA A 1 94 ? 1.630 1.497 1.207 1.00 79.06 94 ALA A CA 1
ATOM 703 C C . ALA A 1 94 ? 0.734 2.655 1.684 1.00 79.06 94 ALA A C 1
ATOM 705 O O . ALA A 1 94 ? 0.215 2.629 2.805 1.00 79.06 94 ALA A O 1
ATOM 706 N N . ALA A 1 95 ? 0.506 3.653 0.825 1.00 79.88 95 ALA A N 1
ATOM 707 C CA . ALA A 1 95 ? -0.367 4.783 1.123 1.00 79.88 95 ALA A CA 1
ATOM 708 C C . ALA A 1 95 ? -1.828 4.350 1.332 1.00 79.88 95 ALA A C 1
ATOM 710 O O . ALA A 1 95 ? -2.462 4.781 2.300 1.00 79.88 95 ALA A O 1
ATOM 711 N N . ALA A 1 96 ? -2.344 3.453 0.485 1.00 82.75 96 ALA A N 1
ATOM 712 C CA . ALA A 1 96 ? -3.687 2.896 0.632 1.00 82.75 96 ALA A CA 1
ATOM 713 C C . ALA A 1 96 ? -3.850 2.137 1.963 1.00 82.75 96 ALA A C 1
ATOM 715 O O . ALA A 1 96 ? -4.804 2.380 2.705 1.00 82.75 96 ALA A O 1
ATOM 716 N N . LEU A 1 97 ? -2.882 1.288 2.324 1.00 81.81 97 LEU A N 1
ATOM 717 C CA . LEU A 1 97 ? -2.879 0.562 3.600 1.00 81.81 97 LEU A CA 1
ATOM 718 C C . LEU A 1 97 ? -2.876 1.506 4.805 1.00 81.81 97 LEU A C 1
ATOM 720 O O . LEU A 1 97 ? -3.652 1.330 5.749 1.00 81.81 97 LEU A O 1
ATOM 724 N N . ARG A 1 98 ? -2.045 2.551 4.761 1.00 82.44 98 ARG A N 1
ATOM 725 C CA . ARG A 1 98 ? -1.979 3.574 5.811 1.00 82.44 98 ARG A CA 1
ATOM 726 C C . ARG A 1 98 ? -3.323 4.278 6.001 1.00 82.44 98 ARG A C 1
ATOM 728 O O . ARG A 1 98 ? -3.724 4.534 7.140 1.00 82.44 98 ARG A O 1
ATOM 735 N N . GLU A 1 99 ? -4.022 4.574 4.911 1.00 83.88 99 GLU A N 1
ATOM 736 C CA . GLU A 1 99 ? -5.338 5.210 4.942 1.00 83.88 99 GLU A CA 1
ATOM 737 C C . GLU A 1 99 ? -6.415 4.287 5.532 1.00 83.88 99 GLU A C 1
ATOM 739 O O . GLU A 1 99 ? -7.213 4.726 6.363 1.00 83.88 99 GLU A O 1
ATOM 744 N N . ILE A 1 100 ? -6.398 2.995 5.197 1.00 83.31 100 ILE A N 1
ATOM 745 C CA . ILE A 1 100 ? -7.326 2.002 5.762 1.00 83.31 100 ILE A CA 1
ATOM 746 C C . ILE A 1 100 ? -7.138 1.882 7.279 1.00 83.31 100 ILE A C 1
ATOM 748 O O . ILE A 1 100 ? -8.104 1.988 8.039 1.00 83.31 100 ILE A O 1
ATOM 752 N N . VAL A 1 101 ? -5.892 1.761 7.750 1.00 81.75 101 VAL A N 1
ATOM 753 C CA . VAL A 1 101 ? -5.584 1.711 9.192 1.00 81.75 101 VAL A CA 1
ATOM 754 C C . VAL A 1 101 ? -5.992 3.011 9.895 1.00 81.75 101 VAL A C 1
ATOM 756 O O . VAL A 1 101 ? -6.506 2.989 11.018 1.00 81.75 101 VAL A O 1
ATOM 759 N N . ARG A 1 102 ? -5.814 4.168 9.243 1.00 84.38 102 ARG A N 1
ATOM 760 C CA . ARG A 1 102 ? -6.275 5.459 9.772 1.00 84.38 102 ARG A CA 1
ATOM 761 C C . ARG A 1 102 ? -7.795 5.479 9.943 1.00 84.38 102 ARG A C 1
ATOM 763 O O . ARG A 1 102 ? -8.271 5.901 10.999 1.00 84.38 102 ARG A O 1
ATOM 770 N N . ARG A 1 103 ? -8.550 5.002 8.949 1.00 82.69 103 ARG A N 1
ATOM 771 C CA . ARG A 1 103 ? -10.017 4.898 9.014 1.00 82.69 103 ARG A CA 1
ATOM 772 C C . ARG A 1 103 ? -10.479 3.936 10.105 1.00 82.69 103 ARG A C 1
ATOM 774 O O . ARG A 1 103 ? -11.414 4.276 10.826 1.00 82.69 103 ARG A O 1
ATOM 781 N N . ALA A 1 104 ? -9.781 2.818 10.308 1.00 76.56 104 ALA A N 1
ATOM 782 C CA . ALA A 1 104 ? -10.054 1.898 11.416 1.00 76.56 104 ALA A CA 1
ATOM 783 C C . ALA A 1 104 ? -9.974 2.606 12.777 1.00 76.56 104 ALA A C 1
ATOM 785 O O . ALA A 1 104 ? -10.873 2.488 13.604 1.00 76.56 104 ALA A O 1
ATOM 786 N N . ILE A 1 105 ? -8.935 3.417 12.994 1.00 78.88 105 ILE A N 1
ATOM 787 C CA . ILE A 1 105 ? -8.778 4.179 14.241 1.00 78.88 105 ILE A CA 1
ATOM 788 C C . ILE A 1 105 ? -9.872 5.230 14.410 1.00 78.88 105 ILE A C 1
ATOM 790 O O . ILE A 1 105 ? -10.325 5.452 15.531 1.00 78.88 105 ILE A O 1
ATOM 794 N N . ILE A 1 106 ? -10.298 5.884 13.328 1.00 81.06 106 ILE A N 1
ATOM 795 C CA . ILE A 1 106 ? -11.412 6.839 13.379 1.00 81.06 106 ILE A CA 1
ATOM 796 C C . ILE A 1 106 ? -12.700 6.122 13.785 1.00 81.06 106 ILE A C 1
ATOM 798 O O . ILE A 1 106 ? -13.370 6.600 14.694 1.00 81.06 106 ILE A O 1
ATOM 802 N N . ALA A 1 107 ? -12.996 4.958 13.202 1.00 76.88 107 ALA A N 1
ATOM 803 C CA . ALA A 1 107 ? -14.160 4.156 13.577 1.00 76.88 107 ALA A CA 1
ATOM 804 C C . ALA A 1 107 ? -14.122 3.750 15.063 1.00 76.88 107 ALA A C 1
ATOM 806 O O . ALA A 1 107 ? -15.112 3.915 15.772 1.00 76.88 107 ALA A O 1
ATOM 807 N N . ILE A 1 108 ? -12.963 3.314 15.574 1.00 77.56 108 ILE A N 1
ATOM 808 C CA . ILE A 1 108 ? -12.807 2.952 16.994 1.00 77.56 108 ILE A CA 1
ATOM 809 C C . ILE A 1 108 ? -12.933 4.184 17.909 1.00 77.56 108 ILE A C 1
ATOM 811 O O . ILE A 1 108 ? -13.587 4.110 18.945 1.00 77.56 108 ILE A O 1
ATOM 815 N N . ASN A 1 109 ? -12.344 5.330 17.545 1.00 80.69 109 ASN A N 1
ATOM 816 C CA . ASN A 1 109 ? -12.487 6.578 18.310 1.00 80.69 109 ASN A CA 1
ATOM 817 C C . ASN A 1 109 ? -13.942 7.067 18.327 1.00 80.69 109 ASN A C 1
ATOM 819 O O . ASN A 1 109 ? -14.408 7.571 19.346 1.00 80.69 109 ASN A O 1
ATOM 823 N N . ASN A 1 110 ? -14.645 6.951 17.198 1.00 80.19 110 ASN A N 1
ATOM 824 C CA . ASN A 1 110 ? -16.061 7.281 17.118 1.00 80.19 110 ASN A CA 1
ATOM 825 C C . ASN A 1 110 ? -16.845 6.356 18.043 1.00 80.19 110 ASN A C 1
ATOM 827 O O . ASN A 1 110 ? -17.611 6.852 18.857 1.00 80.19 110 ASN A O 1
ATOM 831 N N . ALA A 1 111 ? -16.582 5.048 18.009 1.00 74.81 111 ALA A N 1
ATOM 832 C CA . ALA A 1 111 ? -17.201 4.105 18.929 1.00 74.81 111 ALA A CA 1
ATOM 833 C C . ALA A 1 111 ? -16.972 4.496 20.399 1.00 74.81 111 ALA A C 1
ATOM 835 O O . ALA A 1 111 ? -17.936 4.550 21.147 1.00 74.81 111 ALA A O 1
ATOM 836 N N . ASP A 1 112 ? -15.745 4.852 20.796 1.00 78.69 112 A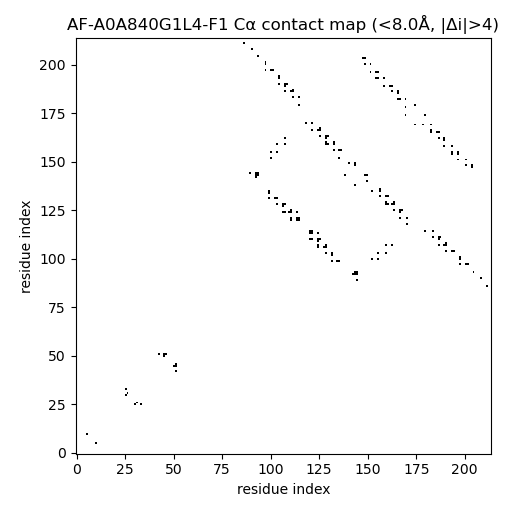SP A N 1
ATOM 837 C CA . ASP A 1 112 ? -15.416 5.288 22.166 1.00 78.69 112 ASP A CA 1
ATOM 838 C C . AS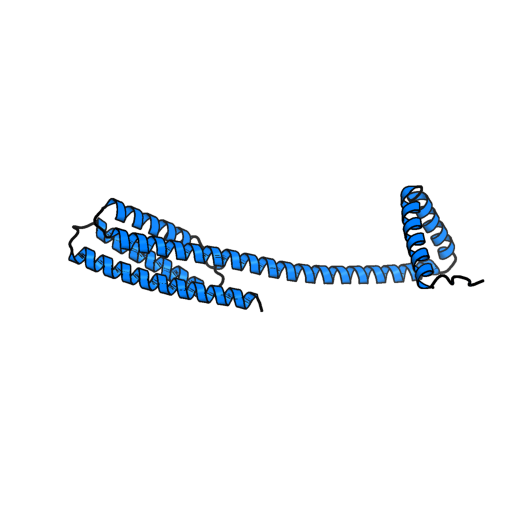P A 1 112 ? -16.192 6.545 22.601 1.00 78.69 112 ASP A C 1
ATOM 840 O O . ASP A 1 112 ? -16.742 6.603 23.702 1.00 78.69 112 ASP A O 1
ATOM 844 N N . ARG A 1 113 ? -16.306 7.538 21.708 1.00 75.56 113 ARG A N 1
ATOM 845 C CA . ARG A 1 113 ? -17.076 8.774 21.949 1.00 75.56 113 ARG A CA 1
ATOM 846 C C . ARG A 1 113 ? -18.582 8.530 22.029 1.00 75.56 113 ARG A C 1
ATOM 848 O O . ARG A 1 113 ? -19.280 9.254 22.731 1.00 75.56 113 ARG A O 1
ATOM 855 N N . LEU A 1 114 ? -19.070 7.532 21.299 1.00 69.31 114 LEU A N 1
ATOM 856 C CA . LEU A 1 114 ? -20.487 7.216 21.138 1.00 69.31 114 LEU A CA 1
ATOM 857 C C . LEU A 1 114 ? -21.031 6.292 22.241 1.00 69.31 114 LEU A C 1
ATOM 859 O O . LEU A 1 114 ? -22.238 6.083 22.294 1.00 69.31 114 LEU A O 1
ATOM 863 N N . ILE A 1 115 ? -20.189 5.855 23.190 1.00 63.84 115 ILE A N 1
ATOM 864 C CA . ILE A 1 115 ? -20.596 5.290 24.499 1.00 63.84 115 ILE A CA 1
ATOM 865 C C . ILE A 1 115 ? -21.121 6.408 25.441 1.00 63.84 115 ILE A C 1
ATOM 867 O O . ILE A 1 115 ? -21.084 6.302 26.664 1.00 63.84 115 ILE A O 1
ATOM 871 N N . GLN A 1 116 ? -21.610 7.516 24.884 1.00 64.25 116 GLN A N 1
ATOM 872 C CA . GLN A 1 116 ? -22.502 8.456 25.561 1.00 64.25 116 GLN A CA 1
ATOM 873 C C . GLN A 1 116 ? -23.940 8.155 25.105 1.00 64.25 116 GLN A C 1
ATOM 875 O O . GLN A 1 116 ? -24.142 7.787 23.948 1.00 64.25 116 GLN A O 1
ATOM 880 N N . PRO A 1 117 ? -24.934 8.211 26.006 1.00 54.34 117 PRO A N 1
ATOM 881 C CA . PRO A 1 117 ? -26.146 7.402 25.901 1.00 54.34 117 PRO A CA 1
ATOM 882 C C . PRO A 1 117 ? -27.026 7.807 24.709 1.00 54.34 117 PRO A C 1
ATOM 884 O O . PRO A 1 117 ? -27.762 8.787 24.766 1.00 54.34 117 PRO A O 1
ATOM 887 N N . GLY A 1 118 ? -26.978 7.006 23.642 1.00 58.81 118 GLY A N 1
ATOM 888 C CA . GLY A 1 118 ? -27.902 7.063 22.513 1.00 58.81 118 GLY A CA 1
ATOM 889 C C . GLY A 1 118 ? -27.880 5.752 21.708 1.00 58.81 118 GLY A C 1
ATOM 890 O O . GLY A 1 118 ? -26.811 5.209 21.456 1.00 58.81 118 GLY A O 1
ATOM 891 N N . PRO A 1 119 ? -29.025 5.189 21.290 1.00 57.53 119 PRO A N 1
ATOM 892 C CA . PRO A 1 119 ? -29.049 3.968 20.473 1.00 57.53 119 PRO A CA 1
ATOM 893 C C . PRO A 1 119 ? -28.596 4.212 19.021 1.00 57.53 119 PRO A C 1
ATOM 895 O O . PRO A 1 119 ? -27.970 3.348 18.410 1.00 57.53 119 PRO A O 1
ATOM 898 N N . ILE A 1 120 ? -28.851 5.412 18.485 1.00 60.34 120 ILE A N 1
ATOM 899 C CA . ILE A 1 120 ? -28.498 5.807 17.108 1.00 60.34 120 ILE A CA 1
ATOM 900 C C . ILE A 1 120 ? -26.972 5.884 16.922 1.00 60.34 120 ILE A C 1
ATOM 902 O O . ILE A 1 120 ? -26.450 5.571 15.853 1.00 60.34 120 ILE A O 1
ATOM 906 N N . SER A 1 121 ? -26.237 6.248 17.975 1.00 72.94 121 SER A N 1
ATOM 907 C CA . SER A 1 121 ? -24.783 6.397 17.935 1.00 72.94 121 SER A CA 1
ATOM 908 C C . SER A 1 121 ? -24.046 5.051 17.874 1.00 72.94 121 SER A C 1
ATOM 910 O O . SER A 1 121 ? -23.013 4.937 17.218 1.00 72.94 121 SER A O 1
ATOM 912 N N . VAL A 1 122 ? -24.594 4.002 18.492 1.00 74.00 122 VAL A N 1
ATOM 913 C CA . VAL A 1 122 ? -23.972 2.667 18.526 1.00 74.00 122 VAL A CA 1
ATOM 914 C C . VAL A 1 122 ? -24.137 1.921 17.200 1.00 74.00 122 VAL A C 1
ATOM 916 O O . VAL A 1 122 ? -23.181 1.299 16.740 1.00 74.00 122 VAL A O 1
ATOM 919 N N . ALA A 1 123 ? -25.307 2.017 16.558 1.00 79.06 123 ALA A N 1
ATOM 920 C CA . ALA A 1 123 ? -25.549 1.400 15.249 1.00 79.06 123 ALA A CA 1
ATOM 921 C C . ALA A 1 123 ? -24.581 1.942 14.182 1.00 79.06 123 ALA A C 1
ATOM 923 O O . ALA A 1 123 ? -23.905 1.171 13.507 1.00 79.06 123 ALA A O 1
ATOM 924 N N . LEU A 1 124 ? -24.405 3.267 14.131 1.00 82.06 124 LEU A N 1
ATOM 925 C CA . LEU A 1 124 ? -23.462 3.908 13.213 1.00 82.06 124 LEU A CA 1
ATOM 926 C C . LEU A 1 124 ? -22.010 3.445 13.436 1.00 82.06 124 LEU A C 1
ATOM 928 O O . LEU A 1 124 ? -21.257 3.270 12.479 1.00 82.06 124 LEU A O 1
ATOM 932 N N . ALA A 1 125 ? -21.598 3.244 14.691 1.00 81.06 125 ALA A N 1
ATOM 933 C CA . ALA A 1 125 ? -20.257 2.757 15.010 1.00 81.06 125 ALA A CA 1
ATOM 934 C C . ALA A 1 125 ? -20.035 1.304 14.550 1.00 81.06 125 ALA A C 1
ATOM 936 O O . ALA A 1 125 ? -18.935 0.966 14.106 1.00 81.06 125 ALA A O 1
ATOM 937 N N . ILE A 1 126 ? -21.070 0.460 14.630 1.00 84.25 126 ILE A N 1
ATOM 938 C CA . ILE A 1 126 ? -21.042 -0.917 14.116 1.00 84.25 126 ILE A CA 1
ATOM 939 C C . ILE A 1 126 ? -20.875 -0.907 12.595 1.00 84.25 126 ILE A C 1
ATOM 941 O O . ILE A 1 126 ? -19.960 -1.562 12.096 1.00 84.25 126 ILE A O 1
ATOM 945 N N . ASP A 1 127 ? -21.679 -0.115 11.884 1.00 86.94 127 ASP A N 1
ATOM 946 C CA . ASP A 1 127 ? -21.623 -0.019 10.421 1.00 86.94 127 ASP A CA 1
ATOM 947 C C . ASP A 1 127 ? -20.259 0.495 9.939 1.00 86.94 127 ASP A C 1
ATOM 949 O O . ASP A 1 127 ? -19.674 -0.036 8.993 1.00 86.94 127 ASP A O 1
ATOM 953 N N . GLN A 1 128 ? -19.693 1.498 10.622 1.00 85.81 128 GLN A N 1
ATOM 954 C CA . GLN A 1 128 ? -18.353 2.006 10.312 1.00 85.81 128 GLN A CA 1
ATOM 955 C C . GLN A 1 128 ? -17.266 0.949 10.531 1.00 85.81 128 GLN A C 1
ATOM 957 O O . GLN A 1 128 ? -16.362 0.820 9.703 1.00 85.81 128 GLN A O 1
ATOM 962 N N . ALA A 1 129 ? -17.334 0.198 11.633 1.00 84.00 129 ALA A N 1
ATOM 963 C CA . ALA A 1 129 ? -16.380 -0.871 11.907 1.00 84.00 129 ALA A CA 1
ATOM 964 C C . ALA A 1 129 ? -16.479 -1.992 10.861 1.00 84.00 129 ALA A C 1
ATOM 966 O O . ALA A 1 129 ? -15.451 -2.490 10.405 1.00 84.00 129 ALA A O 1
ATOM 967 N N . GLU A 1 130 ? -17.694 -2.347 10.444 1.00 89.44 130 GLU A N 1
ATOM 968 C CA . GLU A 1 130 ? -17.959 -3.354 9.416 1.00 89.44 130 GLU A CA 1
ATOM 969 C C . GLU A 1 130 ? -17.461 -2.930 8.035 1.00 89.44 130 GLU A C 1
ATOM 971 O O . GLU A 1 130 ? -16.789 -3.710 7.364 1.00 89.44 130 GLU A O 1
ATOM 976 N N . LEU A 1 131 ? -17.690 -1.678 7.636 1.00 89.62 131 LEU A N 1
ATOM 977 C CA . LEU A 1 131 ? -17.212 -1.165 6.354 1.00 89.62 131 LEU A CA 1
ATOM 978 C C . LEU A 1 131 ? -15.682 -1.188 6.262 1.00 89.62 131 LEU A C 1
ATOM 980 O O . LEU A 1 131 ? -15.122 -1.565 5.232 1.00 89.62 131 LEU A O 1
ATOM 984 N N . VAL A 1 132 ? -14.989 -0.810 7.340 1.00 87.00 132 VAL A N 1
ATOM 985 C CA . VAL A 1 132 ? -13.521 -0.882 7.379 1.00 87.00 132 VAL A CA 1
ATOM 986 C C . VAL A 1 132 ? -13.045 -2.333 7.408 1.00 87.00 132 VAL A C 1
ATOM 988 O O . VAL A 1 132 ? -12.061 -2.664 6.749 1.00 87.00 132 VAL A O 1
ATOM 991 N N . GLN A 1 133 ? -13.744 -3.203 8.134 1.00 89.50 133 GLN A N 1
ATOM 992 C CA . GLN A 1 133 ? -13.422 -4.622 8.184 1.00 89.50 133 GLN A CA 1
ATOM 993 C C . GLN A 1 133 ? -13.527 -5.279 6.802 1.00 89.50 133 GLN A C 1
ATOM 995 O O . GLN A 1 133 ? -12.617 -5.987 6.375 1.00 89.50 133 GLN A O 1
ATOM 1000 N N . GLU A 1 134 ? -14.608 -5.005 6.079 1.00 90.06 134 GLU A N 1
ATOM 1001 C CA . GLU A 1 134 ? -14.823 -5.514 4.728 1.00 90.06 134 GLU A CA 1
ATOM 1002 C C . GLU A 1 134 ? -13.766 -4.980 3.754 1.00 90.06 134 GLU A C 1
ATOM 1004 O O . GLU A 1 134 ? -13.227 -5.730 2.941 1.00 90.06 134 GLU A O 1
ATOM 1009 N N . ALA A 1 135 ? -13.401 -3.699 3.879 1.00 87.12 135 ALA A N 1
ATOM 1010 C CA . ALA A 1 135 ? -12.317 -3.117 3.095 1.00 87.12 135 ALA A CA 1
ATOM 1011 C C . ALA A 1 135 ? -10.982 -3.833 3.346 1.00 87.12 135 ALA A C 1
ATOM 1013 O O . ALA A 1 135 ? -10.268 -4.106 2.390 1.00 87.12 135 ALA A O 1
ATOM 1014 N N . ILE A 1 136 ? -10.669 -4.179 4.601 1.00 88.00 136 ILE A N 1
ATOM 1015 C CA . ILE A 1 136 ? -9.459 -4.934 4.957 1.00 88.00 136 ILE A CA 1
ATOM 1016 C C . ILE A 1 136 ? -9.477 -6.342 4.347 1.00 88.00 136 ILE A C 1
ATOM 1018 O O . ILE A 1 136 ? -8.469 -6.786 3.803 1.00 88.00 136 ILE A O 1
ATOM 1022 N N . ARG A 1 137 ? -10.612 -7.042 4.407 1.00 89.56 137 ARG A N 1
ATOM 1023 C CA . ARG A 1 137 ? -10.745 -8.424 3.910 1.00 89.56 137 ARG A CA 1
ATOM 1024 C C . ARG A 1 137 ? -10.648 -8.543 2.394 1.00 89.56 137 ARG A C 1
ATOM 1026 O O . ARG A 1 137 ? -10.259 -9.594 1.896 1.00 89.56 137 ARG A O 1
ATOM 1033 N N . LYS A 1 138 ? -10.988 -7.478 1.669 1.00 90.31 138 LYS A N 1
ATOM 1034 C CA . LYS A 1 138 ? -10.850 -7.412 0.210 1.00 90.31 138 LYS A CA 1
ATOM 1035 C C . LYS A 1 138 ? -9.419 -7.170 -0.259 1.00 90.31 138 LYS A C 1
ATOM 1037 O O . LYS A 1 138 ? -9.177 -7.290 -1.454 1.00 90.31 138 LYS A O 1
ATOM 1042 N N . ILE A 1 139 ? -8.489 -6.842 0.639 1.00 86.12 139 ILE A N 1
ATOM 1043 C CA . ILE A 1 139 ? -7.079 -6.668 0.283 1.00 86.12 139 ILE A CA 1
ATOM 1044 C C . ILE A 1 139 ? -6.475 -8.057 0.067 1.00 86.12 139 ILE A C 1
ATOM 1046 O O . ILE A 1 139 ? -6.372 -8.832 1.023 1.00 86.12 139 ILE A O 1
ATOM 1050 N N . PRO A 1 140 ? -6.058 -8.405 -1.157 1.00 85.69 140 PRO A N 1
ATOM 1051 C CA . PRO A 1 140 ? -5.414 -9.685 -1.381 1.00 85.69 140 PRO A CA 1
ATOM 1052 C C . PRO A 1 140 ? -4.035 -9.707 -0.708 1.00 85.69 140 PRO A C 1
ATOM 1054 O O . PRO A 1 140 ? -3.256 -8.759 -0.789 1.00 85.69 140 PRO A O 1
ATOM 1057 N N . VAL A 1 141 ? -3.708 -10.826 -0.056 1.00 84.19 141 VAL A N 1
ATOM 1058 C CA . VAL A 1 141 ? -2.489 -10.955 0.768 1.00 84.19 141 VAL A CA 1
ATOM 1059 C C . VAL A 1 141 ? -1.210 -10.699 -0.037 1.00 84.19 141 VAL A C 1
ATOM 1061 O O . VAL A 1 141 ? -0.260 -10.121 0.483 1.00 84.19 141 VAL A O 1
ATOM 1064 N N . PHE A 1 142 ? -1.193 -11.074 -1.319 1.00 82.06 142 PHE A N 1
ATOM 1065 C CA . PHE A 1 142 ? -0.042 -10.885 -2.207 1.00 82.06 142 PHE A CA 1
ATOM 1066 C C . PHE A 1 142 ? 0.198 -9.422 -2.619 1.00 82.06 142 PHE A C 1
ATOM 1068 O O . PHE A 1 142 ? 1.261 -9.111 -3.153 1.00 82.06 142 PHE A O 1
ATOM 1075 N N . GLU A 1 143 ? -0.760 -8.518 -2.394 1.00 80.50 143 GLU A N 1
ATOM 1076 C CA . GLU A 1 143 ? -0.573 -7.083 -2.650 1.00 80.50 143 GLU A CA 1
ATOM 1077 C C . GLU A 1 143 ? 0.094 -6.354 -1.481 1.00 80.50 143 GLU A C 1
ATOM 1079 O O . GLU A 1 143 ? 0.504 -5.200 -1.630 1.00 80.50 143 GLU A O 1
ATOM 1084 N N . ILE A 1 144 ? 0.234 -7.016 -0.329 1.00 83.56 144 ILE A N 1
ATOM 1085 C CA . ILE A 1 144 ? 0.803 -6.418 0.873 1.00 83.56 144 ILE A CA 1
ATOM 1086 C C . ILE A 1 144 ? 2.339 -6.401 0.751 1.00 83.56 144 ILE A C 1
ATOM 1088 O O . ILE A 1 144 ? 2.940 -7.460 0.568 1.00 83.56 144 ILE A O 1
ATOM 1092 N N . PRO A 1 145 ? 2.999 -5.230 0.880 1.00 80.00 145 PRO A N 1
ATOM 1093 C CA . PRO A 1 145 ? 4.431 -5.091 0.598 1.00 80.00 145 PRO A CA 1
ATOM 1094 C C . PRO A 1 145 ? 5.350 -5.978 1.441 1.00 80.00 145 PRO A C 1
ATOM 1096 O O . PRO A 1 145 ? 6.416 -6.374 0.976 1.00 80.00 145 PRO A O 1
ATOM 1099 N N . THR A 1 146 ? 4.970 -6.261 2.690 1.00 84.56 146 THR A N 1
ATOM 1100 C CA . THR A 1 146 ? 5.811 -7.003 3.634 1.00 84.56 146 THR A CA 1
ATOM 1101 C C . THR A 1 146 ? 4.989 -7.970 4.492 1.00 84.56 146 THR A C 1
ATOM 1103 O O . THR A 1 146 ? 3.840 -7.668 4.832 1.00 84.56 146 THR A O 1
ATOM 1106 N N . PRO A 1 147 ? 5.562 -9.113 4.920 1.00 84.81 147 PRO A N 1
ATOM 1107 C CA . PRO A 1 147 ? 4.888 -10.041 5.831 1.00 84.81 147 PRO A CA 1
ATOM 1108 C C . PRO A 1 147 ? 4.463 -9.389 7.152 1.00 84.81 147 PRO A C 1
ATOM 1110 O O . PRO A 1 147 ? 3.400 -9.697 7.683 1.00 84.81 147 PRO A O 1
ATOM 1113 N N . GLN A 1 148 ? 5.255 -8.448 7.675 1.00 86.12 148 GLN A N 1
ATOM 1114 C CA . GLN A 1 148 ? 4.941 -7.715 8.904 1.00 86.12 148 GLN A CA 1
ATOM 1115 C C . GLN A 1 148 ? 3.625 -6.935 8.770 1.00 86.12 148 GLN A C 1
ATOM 1117 O O . GLN A 1 148 ? 2.789 -6.966 9.674 1.00 86.12 148 GLN A O 1
ATOM 1122 N N . LEU A 1 149 ? 3.391 -6.297 7.618 1.00 84.19 149 LEU A N 1
ATOM 1123 C CA . LEU A 1 149 ? 2.137 -5.591 7.350 1.00 84.19 149 LEU A CA 1
ATOM 1124 C C . LEU A 1 149 ? 0.939 -6.541 7.298 1.00 84.19 149 LEU A C 1
ATOM 1126 O O . LEU A 1 149 ? -0.133 -6.170 7.769 1.00 84.19 149 LEU A O 1
ATOM 1130 N N . VAL A 1 150 ? 1.117 -7.771 6.805 1.00 88.06 150 VAL A N 1
ATOM 1131 C CA . VAL A 1 150 ? 0.061 -8.800 6.809 1.00 88.06 150 VAL A CA 1
ATOM 1132 C C . VAL A 1 150 ? -0.398 -9.077 8.242 1.00 88.06 150 VAL A C 1
ATOM 1134 O O . VAL A 1 150 ? -1.593 -9.015 8.541 1.00 88.06 150 VAL A O 1
ATOM 1137 N N . PHE A 1 151 ? 0.547 -9.295 9.163 1.00 88.75 151 PHE A N 1
ATOM 1138 C CA . PHE A 1 151 ? 0.233 -9.506 10.579 1.00 88.75 151 PHE A CA 1
ATOM 1139 C C . PHE A 1 151 ? -0.469 -8.298 11.209 1.00 88.75 151 PHE A C 1
ATOM 1141 O O . PHE A 1 151 ? -1.433 -8.466 11.963 1.00 88.75 151 PHE A O 1
ATOM 1148 N N . LEU A 1 152 ? -0.022 -7.081 10.891 1.00 87.12 152 LEU A N 1
ATOM 1149 C CA . LEU A 1 152 ? -0.630 -5.851 11.399 1.00 87.12 152 LEU A CA 1
ATOM 1150 C C . LEU A 1 152 ? -2.065 -5.672 10.905 1.00 87.12 152 LEU A C 1
ATOM 1152 O O . LEU A 1 152 ? -2.951 -5.362 11.700 1.00 87.12 152 LEU A O 1
ATOM 1156 N N . ILE A 1 153 ? -2.315 -5.916 9.623 1.00 87.50 153 ILE A N 1
ATOM 1157 C CA . ILE A 1 153 ? -3.646 -5.815 9.024 1.00 87.50 153 ILE A CA 1
ATOM 1158 C C . ILE A 1 153 ? -4.596 -6.841 9.654 1.00 87.50 153 ILE A C 1
ATOM 1160 O O . ILE A 1 153 ? -5.687 -6.470 10.086 1.00 87.50 153 ILE A O 1
ATOM 1164 N N . HIS A 1 154 ? -4.164 -8.095 9.822 1.00 90.31 154 HIS A N 1
ATOM 1165 C CA . HIS A 1 154 ? -4.958 -9.112 10.523 1.00 90.31 154 HIS A CA 1
ATOM 1166 C C . HIS A 1 154 ? -5.218 -8.760 11.990 1.00 90.31 154 HIS A C 1
ATOM 1168 O O . HIS A 1 154 ? -6.297 -9.027 12.523 1.00 90.31 154 HIS A O 1
ATOM 1174 N N . ARG A 1 155 ? -4.251 -8.132 12.665 1.00 89.75 155 ARG A N 1
ATOM 1175 C CA . ARG A 1 155 ? -4.441 -7.641 14.032 1.00 89.75 155 ARG A CA 1
ATOM 1176 C C . ARG A 1 155 ? -5.519 -6.558 14.091 1.00 89.75 155 ARG A C 1
ATOM 1178 O O . ARG A 1 155 ? -6.345 -6.609 15.001 1.00 89.75 155 ARG A O 1
ATOM 1185 N N . VAL A 1 156 ? -5.527 -5.622 13.139 1.00 87.88 156 VAL A N 1
ATOM 1186 C CA . VAL A 1 156 ? -6.552 -4.570 13.035 1.00 87.88 156 VAL A CA 1
ATOM 1187 C C . VAL A 1 156 ? -7.925 -5.166 12.708 1.00 87.88 156 VAL A C 1
ATOM 1189 O O . VAL A 1 156 ? -8.894 -4.805 13.370 1.00 87.88 156 VAL A O 1
ATOM 1192 N N . ASP A 1 157 ? -8.018 -6.114 11.769 1.00 91.81 157 ASP A N 1
ATOM 1193 C CA . ASP A 1 157 ? -9.263 -6.845 11.463 1.00 91.81 157 ASP A CA 1
ATOM 1194 C C . ASP A 1 157 ? -9.838 -7.530 12.712 1.00 91.81 157 ASP A C 1
ATOM 1196 O O . ASP A 1 157 ? -11.017 -7.367 13.038 1.00 91.81 157 ASP A O 1
ATOM 1200 N N . ARG A 1 158 ? -8.989 -8.224 13.478 1.00 90.94 158 ARG A N 1
ATOM 1201 C CA . ARG A 1 158 ? -9.388 -8.848 14.745 1.00 90.94 158 ARG A CA 1
ATOM 1202 C C . ARG A 1 158 ? -9.863 -7.818 15.769 1.00 90.94 158 ARG A C 1
ATOM 1204 O O . ARG A 1 158 ? -10.869 -8.046 16.435 1.00 90.94 158 ARG A O 1
ATOM 1211 N N . ASP A 1 159 ? -9.158 -6.700 15.918 1.00 87.75 159 ASP A N 1
ATOM 1212 C CA . ASP A 1 159 ? -9.537 -5.631 16.849 1.00 87.75 159 ASP A CA 1
ATOM 1213 C C . ASP A 1 159 ? -10.892 -4.995 16.462 1.00 87.75 159 ASP A C 1
ATOM 1215 O O . ASP A 1 159 ? -11.727 -4.764 17.341 1.00 87.75 159 ASP A O 1
ATOM 1219 N N . LEU A 1 160 ? -11.163 -4.800 15.165 1.00 87.00 160 LEU A N 1
ATOM 1220 C CA . LEU A 1 160 ? -12.467 -4.349 14.657 1.00 87.00 160 LEU A CA 1
ATOM 1221 C C . LEU A 1 160 ? -13.572 -5.382 14.904 1.00 87.00 160 LEU A C 1
ATOM 1223 O O . LEU A 1 160 ? -14.675 -5.022 15.317 1.00 87.00 160 LEU A O 1
ATOM 1227 N N . HIS A 1 161 ? -13.274 -6.671 14.728 1.00 90.75 161 HIS A N 1
ATOM 1228 C CA . HIS A 1 161 ? -14.214 -7.740 15.052 1.00 90.75 161 HIS A CA 1
ATOM 1229 C C . HIS A 1 161 ? -14.599 -7.728 16.540 1.00 90.75 161 HIS A C 1
ATOM 1231 O O . HIS A 1 161 ? -15.779 -7.802 16.887 1.00 90.75 161 HIS A O 1
ATOM 1237 N N . LEU A 1 162 ? -13.610 -7.586 17.429 1.00 87.50 162 LEU A N 1
ATOM 1238 C CA . LEU A 1 162 ? -13.831 -7.491 18.873 1.00 87.50 162 LEU A CA 1
ATOM 1239 C C . LEU A 1 162 ? -14.629 -6.237 19.249 1.00 87.50 162 LEU A C 1
ATOM 1241 O O . LEU A 1 162 ? -15.487 -6.309 20.132 1.00 87.50 162 LEU A O 1
ATOM 1245 N N . LEU A 1 163 ? -14.385 -5.111 18.570 1.00 86.44 163 LEU A N 1
ATOM 1246 C CA . LEU A 1 163 ? -15.174 -3.893 18.738 1.00 86.44 163 LEU A CA 1
ATOM 1247 C C . LEU A 1 163 ? -16.641 -4.141 18.366 1.00 86.44 163 LEU A C 1
ATOM 1249 O O . LEU A 1 163 ? -17.521 -3.871 19.181 1.00 86.44 163 LEU A O 1
ATOM 1253 N N . LYS A 1 164 ? -16.908 -4.713 17.185 1.00 88.19 164 LYS A N 1
ATOM 1254 C CA . LYS A 1 164 ? -18.269 -5.047 16.735 1.00 88.19 164 LYS A CA 1
ATOM 1255 C C . LYS A 1 164 ? -18.980 -5.955 17.739 1.00 88.19 164 LYS A C 1
ATOM 1257 O O . LYS A 1 164 ? -20.108 -5.669 18.130 1.00 88.19 164 LYS A O 1
ATOM 1262 N N . GLN A 1 165 ? -18.310 -6.999 18.233 1.00 88.56 165 GLN A N 1
ATOM 1263 C CA . GLN A 1 165 ? -18.874 -7.872 19.269 1.00 88.56 165 GLN A CA 1
ATOM 1264 C C . GLN A 1 165 ? -19.186 -7.125 20.576 1.00 88.56 165 GLN A C 1
ATOM 1266 O O . GLN A 1 165 ? -20.202 -7.405 21.214 1.00 88.56 165 GLN A O 1
ATOM 1271 N N . ALA A 1 166 ? -18.326 -6.195 21.000 1.00 84.62 166 ALA A N 1
ATOM 1272 C CA . ALA A 1 166 ? -18.558 -5.395 22.201 1.00 84.62 166 ALA A CA 1
ATOM 1273 C C . ALA A 1 166 ? -19.774 -4.467 22.037 1.00 84.62 166 ALA A C 1
ATOM 1275 O O . ALA A 1 166 ? -20.619 -4.412 22.931 1.00 84.62 166 ALA A O 1
ATOM 1276 N N . LEU A 1 167 ? -19.899 -3.809 20.882 1.00 83.44 167 LEU A N 1
ATOM 1277 C CA . LEU A 1 167 ? -21.014 -2.915 20.566 1.00 83.44 167 LEU A CA 1
ATOM 1278 C C . LEU A 1 167 ? -22.345 -3.672 20.415 1.00 83.44 167 LEU A C 1
ATOM 1280 O O . LEU A 1 167 ? -23.353 -3.244 20.966 1.00 83.44 167 LEU A O 1
ATOM 1284 N N . LEU A 1 168 ? -22.355 -4.839 19.762 1.00 84.56 168 LEU A N 1
ATOM 1285 C CA . LEU A 1 168 ? -23.558 -5.679 19.643 1.00 84.56 168 LEU A CA 1
ATOM 1286 C C . LEU A 1 168 ? -24.057 -6.192 20.998 1.00 84.56 168 LEU A C 1
ATOM 1288 O O . LEU A 1 168 ? -25.257 -6.289 21.244 1.00 84.56 168 LEU A O 1
ATOM 1292 N N . ARG A 1 169 ? -23.141 -6.508 21.921 1.00 82.00 169 ARG A N 1
ATOM 1293 C CA . ARG A 1 169 ? -23.536 -6.855 23.292 1.00 82.00 169 ARG A CA 1
ATOM 1294 C C . ARG A 1 169 ? -24.215 -5.670 23.971 1.00 82.00 169 ARG A C 1
ATOM 1296 O O . ARG A 1 169 ? -25.174 -5.883 24.708 1.00 82.00 169 ARG A O 1
ATOM 1303 N N . PHE A 1 170 ? -23.733 -4.454 23.727 1.00 77.75 170 PHE A N 1
ATOM 1304 C CA . PHE A 1 170 ? -24.289 -3.238 24.309 1.00 77.75 170 PHE A CA 1
ATOM 1305 C C . PHE A 1 170 ? -25.730 -2.963 23.847 1.00 77.75 170 PHE A C 1
ATOM 1307 O O . PHE A 1 170 ? -26.542 -2.553 24.669 1.00 77.75 170 PHE A O 1
ATOM 1314 N N . THR A 1 171 ? -26.080 -3.254 22.587 1.00 76.94 171 THR A N 1
ATOM 1315 C CA . THR A 1 171 ? -27.436 -3.023 22.050 1.00 76.94 171 THR A CA 1
ATOM 1316 C C . THR A 1 171 ? -28.478 -4.053 22.500 1.00 76.94 171 THR A C 1
ATOM 1318 O O . THR A 1 171 ? -29.652 -3.715 22.606 1.00 76.94 171 THR A O 1
ATOM 1321 N N . GLY A 1 172 ? -28.080 -5.300 22.778 1.00 68.44 172 GLY A N 1
ATOM 1322 C CA . GLY A 1 172 ? -29.017 -6.410 23.016 1.00 68.44 172 GLY A CA 1
ATOM 1323 C C . GLY A 1 172 ? -29.487 -6.645 24.459 1.00 68.44 172 GLY A C 1
ATOM 1324 O O . GLY A 1 172 ? -30.203 -7.612 24.696 1.00 68.44 172 GLY A O 1
ATOM 1325 N N . ALA A 1 173 ? -29.069 -5.847 25.447 1.00 65.50 173 ALA A N 1
ATOM 1326 C CA . ALA A 1 173 ? -29.459 -6.077 26.848 1.00 65.50 173 ALA A CA 1
ATOM 1327 C C . ALA A 1 173 ? -29.524 -4.770 27.659 1.00 65.50 173 ALA A C 1
ATOM 1329 O O . ALA A 1 173 ? -28.904 -3.789 27.245 1.00 65.50 173 ALA A O 1
ATOM 1330 N N . PRO A 1 174 ? -30.231 -4.745 28.809 1.00 70.00 174 PRO A N 1
ATOM 1331 C CA . PRO A 1 174 ? -30.411 -3.536 29.608 1.00 70.00 174 PRO A CA 1
ATOM 1332 C C . PRO A 1 174 ? -29.069 -2.872 29.937 1.00 70.00 174 PRO A C 1
ATOM 1334 O O . PRO A 1 174 ? -28.105 -3.520 30.359 1.00 70.00 174 PRO A O 1
ATOM 1337 N N . VAL A 1 175 ? -29.003 -1.566 29.688 1.00 71.69 175 VAL A N 1
ATOM 1338 C CA . VAL A 1 175 ? -27.794 -0.764 29.872 1.00 71.69 175 VAL A CA 1
ATOM 1339 C C . VAL A 1 175 ? -27.649 -0.445 31.360 1.00 71.69 175 VAL A C 1
ATOM 1341 O O . VAL A 1 175 ? -28.400 0.357 31.906 1.00 71.69 175 VAL A O 1
ATOM 1344 N N . THR A 1 176 ? -26.686 -1.082 32.026 1.00 78.56 176 THR A N 1
ATOM 1345 C CA . THR A 1 176 ? -26.300 -0.774 33.412 1.00 78.56 176 THR A CA 1
ATOM 1346 C C . THR A 1 176 ? -24.995 0.023 33.440 1.00 78.56 176 THR A C 1
ATOM 1348 O O . THR A 1 176 ? -24.154 -0.133 32.552 1.00 78.56 176 THR A O 1
ATOM 1351 N N . ALA A 1 177 ? -24.783 0.847 34.472 1.00 75.56 177 ALA A N 1
ATOM 1352 C CA . ALA A 1 177 ? -23.559 1.646 34.624 1.00 75.56 177 ALA A CA 1
ATOM 1353 C C . ALA A 1 177 ? -22.280 0.782 34.581 1.00 75.56 177 ALA A C 1
ATOM 1355 O O . ALA A 1 177 ? -21.377 1.045 33.793 1.00 75.56 177 ALA A O 1
ATOM 1356 N N . ALA A 1 178 ? -22.265 -0.348 35.299 1.00 80.00 178 ALA A N 1
ATOM 1357 C CA . ALA A 1 178 ? -21.146 -1.298 35.281 1.00 80.00 178 ALA A CA 1
ATOM 1358 C C . ALA A 1 178 ? -20.850 -1.874 33.877 1.00 80.00 178 ALA A C 1
ATOM 1360 O O . ALA A 1 178 ? -19.710 -2.209 33.530 1.00 80.00 178 ALA A O 1
ATOM 1361 N N . ARG A 1 179 ? -21.875 -1.991 33.027 1.00 76.12 179 ARG A N 1
ATOM 1362 C CA . ARG A 1 179 ? -21.724 -2.464 31.649 1.00 76.12 179 ARG A CA 1
ATOM 1363 C C . ARG A 1 179 ? -21.177 -1.383 30.724 1.00 76.12 179 ARG A C 1
ATOM 1365 O O . ARG A 1 179 ? -20.370 -1.699 29.850 1.00 76.12 179 ARG A O 1
ATOM 1372 N N . ILE A 1 180 ? -21.583 -0.131 30.931 1.00 76.81 180 ILE A N 1
ATOM 1373 C CA . ILE A 1 180 ? -21.001 1.031 30.251 1.00 76.81 180 ILE A CA 1
ATOM 1374 C C . ILE A 1 180 ? -19.498 1.088 30.552 1.00 76.81 180 ILE A C 1
ATOM 1376 O O . ILE A 1 180 ? -18.695 1.105 29.619 1.00 76.81 180 ILE A O 1
ATOM 1380 N N . ASP A 1 181 ? -19.111 1.001 31.826 1.00 81.62 181 ASP A N 1
ATOM 1381 C CA . ASP A 1 181 ? -17.709 1.093 32.250 1.00 81.62 181 ASP A CA 1
ATOM 1382 C C . ASP A 1 181 ? -16.848 -0.049 31.698 1.00 81.62 181 ASP A C 1
ATOM 1384 O O . ASP A 1 181 ? -15.770 0.183 31.143 1.00 81.62 181 ASP A O 1
ATOM 1388 N N . SER A 1 182 ? -17.337 -1.291 31.764 1.00 83.25 182 SER A N 1
ATOM 1389 C CA . SER A 1 182 ? -16.615 -2.448 31.210 1.00 83.25 182 SER A CA 1
ATOM 1390 C C . SER A 1 182 ? -16.496 -2.407 29.682 1.00 83.25 182 SER A C 1
ATOM 1392 O O . SER A 1 182 ? -15.460 -2.788 29.128 1.00 83.25 182 SER A O 1
ATOM 1394 N N . THR A 1 183 ? -17.522 -1.913 28.982 1.00 81.00 183 THR A N 1
ATOM 1395 C CA . THR A 1 183 ? -17.495 -1.738 27.521 1.00 81.00 183 THR A CA 1
ATOM 1396 C C . THR A 1 183 ? -16.507 -0.643 27.129 1.00 81.00 183 THR A C 1
ATOM 1398 O O . THR A 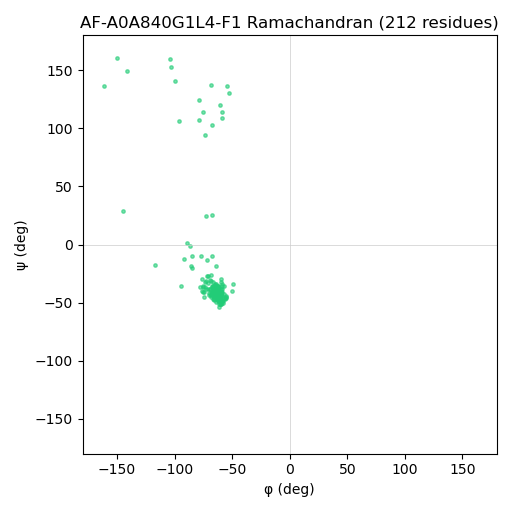1 183 ? -15.681 -0.852 26.241 1.00 81.00 183 THR A O 1
ATOM 1401 N N . LYS A 1 184 ? -16.508 0.480 27.853 1.00 83.00 184 LYS A N 1
ATOM 1402 C CA . LYS A 1 184 ? -15.560 1.581 27.668 1.00 83.00 184 LYS A CA 1
ATOM 1403 C C . LYS A 1 184 ? -14.115 1.146 27.920 1.00 83.00 184 LYS A C 1
ATOM 1405 O O . LYS A 1 184 ? -13.243 1.413 27.098 1.00 83.00 184 LYS A O 1
ATOM 1410 N N . ALA A 1 185 ? -13.858 0.394 28.991 1.00 84.81 185 ALA A N 1
ATOM 1411 C CA . ALA A 1 185 ? -12.533 -0.162 29.270 1.00 84.81 185 ALA A CA 1
ATOM 1412 C C . ALA A 1 185 ? -12.046 -1.089 28.139 1.00 84.81 185 ALA A C 1
ATOM 1414 O O . ALA A 1 185 ? -10.895 -1.000 27.703 1.00 84.81 185 ALA A O 1
ATOM 1415 N N . ARG A 1 186 ? -12.933 -1.941 27.602 1.00 85.44 186 ARG A N 1
ATOM 1416 C CA . ARG A 1 186 ? -12.618 -2.807 26.453 1.00 85.44 186 ARG A CA 1
ATOM 1417 C C . ARG A 1 186 ? -12.302 -2.009 25.192 1.00 85.44 186 ARG A C 1
ATOM 1419 O O . ARG A 1 186 ? -11.311 -2.315 24.529 1.00 85.44 186 ARG A O 1
ATOM 1426 N N . ILE A 1 187 ? -13.115 -1.005 24.870 1.00 83.38 187 ILE A N 1
ATOM 1427 C CA . ILE A 1 187 ? -12.935 -0.167 23.679 1.00 83.38 187 ILE A CA 1
ATOM 1428 C C . ILE A 1 187 ? -11.643 0.647 23.780 1.00 83.38 187 ILE A C 1
ATOM 1430 O O . ILE A 1 187 ? -10.856 0.643 22.836 1.00 83.38 187 ILE A O 1
ATOM 1434 N N . SER A 1 188 ? -11.342 1.220 24.946 1.00 84.44 188 SER A N 1
ATOM 1435 C CA . SER A 1 188 ? -10.063 1.892 25.212 1.00 84.44 188 SER A CA 1
ATOM 1436 C C . SER A 1 188 ? -8.857 0.951 25.050 1.00 84.44 188 SER A C 1
ATOM 1438 O O . SER A 1 188 ? -7.843 1.307 24.437 1.00 84.44 188 SER A O 1
ATOM 1440 N N . GLY A 1 189 ? -8.976 -0.299 25.513 1.00 85.62 189 GLY A N 1
ATOM 1441 C CA . GLY A 1 189 ? -7.954 -1.327 25.309 1.00 85.62 189 GLY A CA 1
ATOM 1442 C C . GLY A 1 189 ? -7.741 -1.676 23.831 1.00 85.62 189 GLY A C 1
ATOM 1443 O O . GLY A 1 189 ? -6.597 -1.767 23.382 1.00 85.62 189 GLY A O 1
ATOM 1444 N N . ILE A 1 190 ? -8.825 -1.832 23.062 1.00 84.88 190 ILE A N 1
ATOM 1445 C CA . ILE A 1 190 ? -8.775 -2.044 21.605 1.00 84.88 190 ILE A CA 1
ATOM 1446 C C . ILE A 1 190 ? -8.088 -0.853 20.933 1.00 84.88 190 ILE A C 1
ATOM 1448 O O . ILE A 1 190 ? -7.105 -1.027 20.218 1.00 84.88 190 ILE A O 1
ATOM 1452 N N . LEU A 1 191 ? -8.530 0.363 21.244 1.00 82.00 191 LEU A N 1
ATOM 1453 C CA . LEU A 1 191 ? -7.997 1.596 20.682 1.00 82.00 191 LEU A CA 1
ATOM 1454 C C . LEU A 1 191 ? -6.493 1.747 20.924 1.00 82.00 191 LEU A C 1
ATOM 1456 O O . LEU A 1 191 ? -5.750 2.122 20.016 1.00 82.00 191 LEU A O 1
ATOM 1460 N N . THR A 1 192 ? -6.027 1.426 22.130 1.00 86.62 192 THR A N 1
ATOM 1461 C CA . THR A 1 192 ? -4.603 1.481 22.480 1.00 86.62 192 THR A CA 1
ATOM 1462 C C . THR A 1 192 ? -3.786 0.504 21.633 1.00 86.62 192 THR A C 1
ATOM 1464 O O . THR A 1 192 ? -2.753 0.890 21.078 1.00 86.62 192 THR A O 1
ATOM 1467 N N . ARG A 1 193 ? -4.273 -0.731 21.448 1.00 86.81 193 ARG A N 1
ATOM 1468 C CA . ARG A 1 193 ? -3.614 -1.734 20.596 1.00 86.81 193 ARG A CA 1
ATOM 1469 C C . ARG A 1 193 ? -3.618 -1.340 19.124 1.00 86.81 193 ARG A C 1
ATOM 1471 O O .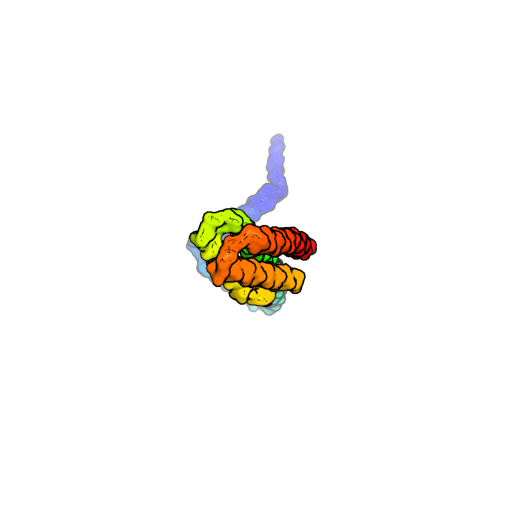 ARG A 1 193 ? -2.581 -1.458 18.477 1.00 86.81 193 ARG A O 1
ATOM 1478 N N . THR A 1 194 ? -4.727 -0.819 18.604 1.00 81.75 194 THR A N 1
ATOM 1479 C CA . THR A 1 194 ? -4.805 -0.377 17.205 1.00 81.75 194 THR A CA 1
ATOM 1480 C C . THR A 1 194 ? -3.918 0.846 16.952 1.00 81.75 194 THR A C 1
ATOM 1482 O O . THR A 1 194 ? -3.265 0.937 15.915 1.00 81.75 194 THR A O 1
ATOM 1485 N N . ARG A 1 195 ? -3.802 1.771 17.916 1.00 85.62 195 ARG A N 1
ATOM 1486 C CA . ARG A 1 195 ? -2.848 2.894 17.842 1.00 85.62 195 ARG A CA 1
ATOM 1487 C C . ARG A 1 195 ? -1.392 2.429 17.862 1.00 85.62 195 ARG A C 1
ATOM 1489 O O . ARG A 1 195 ? -0.568 3.053 17.198 1.00 85.62 195 ARG A O 1
ATOM 1496 N N . ALA A 1 196 ? -1.069 1.381 18.619 1.00 86.06 196 ALA A N 1
ATOM 1497 C CA . ALA A 1 196 ? 0.257 0.766 18.588 1.00 86.06 196 ALA A CA 1
ATOM 1498 C C . ALA A 1 196 ? 0.527 0.118 17.220 1.00 86.06 196 ALA A C 1
ATOM 1500 O O . ALA A 1 196 ? 1.522 0.449 16.589 1.00 86.06 196 ALA A O 1
ATOM 1501 N N . ALA A 1 197 ? -0.420 -0.673 16.704 1.00 78.94 197 ALA A N 1
ATOM 1502 C CA . ALA A 1 197 ? -0.318 -1.291 15.381 1.00 78.94 197 ALA A CA 1
ATOM 1503 C C . ALA A 1 197 ? -0.165 -0.256 14.253 1.00 78.94 197 ALA A C 1
ATOM 1505 O O . ALA A 1 197 ? 0.575 -0.480 13.302 1.00 78.94 197 ALA A O 1
ATOM 1506 N N . ARG A 1 198 ? -0.814 0.914 14.356 1.00 85.12 198 ARG A N 1
ATOM 1507 C CA . ARG A 1 198 ? -0.591 2.016 13.408 1.00 85.12 198 ARG A CA 1
ATOM 1508 C C . ARG A 1 198 ? 0.831 2.563 13.471 1.00 85.12 198 ARG A C 1
ATOM 1510 O O . ARG A 1 198 ? 1.363 2.893 12.420 1.00 85.12 198 ARG A O 1
ATOM 1517 N N . ARG A 1 199 ? 1.406 2.735 14.664 1.00 86.62 199 ARG A N 1
ATOM 1518 C CA . ARG A 1 199 ? 2.785 3.231 14.803 1.00 86.62 199 ARG A CA 1
ATOM 1519 C C . ARG A 1 199 ? 3.766 2.256 14.164 1.00 86.62 199 ARG A C 1
ATOM 1521 O O . ARG A 1 199 ? 4.500 2.664 13.277 1.00 86.62 199 ARG A O 1
ATOM 1528 N N . GLU A 1 200 ? 3.628 0.976 14.492 1.00 86.31 200 GLU A N 1
ATOM 1529 C CA . GLU A 1 200 ? 4.412 -0.113 13.901 1.00 86.31 200 GLU A CA 1
ATOM 1530 C C . GLU A 1 200 ? 4.231 -0.182 12.374 1.00 86.31 200 GLU A C 1
ATOM 1532 O O . GLU A 1 200 ? 5.194 -0.313 11.630 1.00 86.31 200 GLU A O 1
ATOM 1537 N N . CYS A 1 201 ? 3.007 0.015 11.872 1.00 81.31 201 CYS A N 1
ATOM 1538 C CA . CYS A 1 201 ? 2.737 0.094 10.434 1.00 81.31 201 CYS A CA 1
ATOM 1539 C C . CYS A 1 201 ? 3.455 1.282 9.778 1.00 81.31 201 CYS A C 1
ATOM 1541 O O . CYS A 1 201 ? 4.031 1.136 8.708 1.00 81.31 201 CYS A O 1
ATOM 1543 N N . VAL A 1 202 ? 3.450 2.459 10.410 1.00 82.44 202 VAL A N 1
ATOM 1544 C CA . VAL A 1 202 ? 4.160 3.636 9.887 1.00 82.44 202 VAL A CA 1
ATOM 1545 C C . VAL A 1 202 ? 5.670 3.413 9.888 1.00 82.44 202 VAL A C 1
ATOM 1547 O O . VAL A 1 202 ? 6.309 3.776 8.907 1.00 82.44 202 VAL A O 1
ATOM 1550 N N . GLU A 1 203 ? 6.223 2.805 10.935 1.00 86.81 203 GLU A N 1
ATOM 1551 C CA . GLU A 1 203 ? 7.647 2.457 11.020 1.00 86.81 203 GLU A CA 1
ATOM 1552 C C . GLU A 1 203 ? 8.032 1.484 9.902 1.00 86.81 203 GLU A C 1
ATOM 1554 O O . GLU A 1 203 ? 8.860 1.824 9.063 1.00 86.81 203 GLU A O 1
ATOM 1559 N N . VAL A 1 204 ? 7.319 0.360 9.773 1.00 83.12 204 VAL A N 1
ATOM 1560 C CA . VAL A 1 204 ? 7.562 -0.641 8.718 1.00 83.12 204 VAL A CA 1
ATOM 1561 C C . VAL A 1 204 ? 7.418 -0.047 7.315 1.00 83.12 204 VAL A C 1
ATOM 1563 O O . VAL A 1 204 ? 8.185 -0.386 6.417 1.00 83.12 204 VAL A O 1
ATOM 1566 N N . LEU A 1 205 ? 6.447 0.844 7.096 1.00 78.81 205 LEU A N 1
ATOM 1567 C CA . LEU A 1 205 ? 6.274 1.521 5.808 1.00 78.81 205 LEU A CA 1
ATOM 1568 C C . LEU A 1 205 ? 7.377 2.543 5.522 1.00 78.81 205 LEU A C 1
ATOM 1570 O O . LEU A 1 205 ? 7.738 2.727 4.363 1.00 78.81 205 LEU A O 1
ATOM 1574 N N . THR A 1 206 ? 7.899 3.203 6.554 1.00 82.50 206 THR A N 1
ATOM 1575 C CA . THR A 1 206 ? 9.019 4.143 6.417 1.00 82.50 206 THR A CA 1
ATOM 1576 C C . THR A 1 206 ? 10.300 3.379 6.104 1.00 82.50 206 THR A C 1
ATOM 1578 O O . THR A 1 206 ? 11.006 3.740 5.169 1.00 82.50 206 THR A O 1
ATOM 1581 N N . ASP A 1 207 ? 10.540 2.263 6.791 1.00 81.00 207 ASP A N 1
ATOM 1582 C CA . ASP A 1 207 ? 11.681 1.384 6.535 1.00 81.00 207 ASP A CA 1
ATOM 1583 C C . ASP A 1 207 ? 11.612 0.764 5.138 1.00 81.00 207 ASP A C 1
ATOM 1585 O O . ASP A 1 207 ? 12.610 0.742 4.421 1.00 81.00 207 ASP A O 1
ATOM 1589 N N . ALA A 1 208 ? 10.426 0.325 4.704 1.00 70.88 208 ALA A N 1
ATOM 1590 C CA . ALA A 1 208 ? 10.216 -0.173 3.348 1.00 70.88 208 ALA A CA 1
ATOM 1591 C C . ALA A 1 208 ? 10.418 0.923 2.286 1.00 70.88 208 ALA A C 1
ATOM 1593 O O . ALA A 1 208 ? 10.943 0.637 1.214 1.00 70.88 208 ALA A O 1
ATOM 1594 N N . GLY A 1 209 ? 10.033 2.170 2.578 1.00 68.94 209 GLY A N 1
ATOM 1595 C CA . GLY A 1 209 ? 10.301 3.323 1.713 1.00 68.94 209 GLY A CA 1
ATOM 1596 C C . GLY A 1 209 ? 11.795 3.640 1.607 1.00 68.94 209 GLY A C 1
ATOM 1597 O O . GLY A 1 209 ? 12.309 3.804 0.505 1.00 68.94 209 GLY A O 1
ATOM 1598 N N . ASN A 1 210 ? 12.512 3.631 2.731 1.00 70.31 210 ASN A N 1
ATOM 1599 C CA . ASN A 1 210 ? 13.952 3.895 2.779 1.00 70.31 210 ASN A CA 1
ATOM 1600 C C . ASN A 1 210 ? 14.771 2.768 2.129 1.00 70.31 210 ASN A C 1
ATOM 1602 O O . ASN A 1 210 ? 15.732 3.033 1.413 1.00 70.31 210 ASN A O 1
ATOM 1606 N N . ALA A 1 211 ? 14.371 1.505 2.312 1.00 58.34 211 ALA A N 1
ATOM 1607 C CA . ALA A 1 211 ? 14.993 0.352 1.655 1.00 58.34 211 ALA A CA 1
ATOM 1608 C C . ALA A 1 211 ? 14.824 0.369 0.125 1.00 58.34 211 ALA A C 1
ATOM 1610 O O . ALA A 1 211 ? 15.542 -0.326 -0.588 1.00 58.34 211 ALA A O 1
ATOM 1611 N N . VAL A 1 212 ? 13.871 1.154 -0.380 1.00 51.56 212 VAL A N 1
ATOM 1612 C CA . VAL A 1 212 ? 13.657 1.376 -1.808 1.00 51.56 212 VAL A CA 1
ATOM 1613 C C . VAL A 1 212 ? 14.543 2.509 -2.357 1.00 51.56 212 VAL A C 1
ATOM 1615 O O . VAL A 1 212 ? 14.755 2.563 -3.569 1.00 51.56 212 VAL A O 1
ATOM 1618 N N . GLU A 1 213 ? 15.089 3.396 -1.522 1.00 48.06 213 GLU A N 1
ATOM 1619 C CA . GLU A 1 213 ? 15.969 4.494 -1.961 1.00 48.06 213 GLU A CA 1
ATOM 1620 C C . GLU A 1 213 ? 17.449 4.096 -2.116 1.00 48.06 213 GLU A C 1
ATOM 1622 O O . GLU A 1 213 ? 18.163 4.763 -2.869 1.00 48.06 213 GLU A O 1
ATOM 1627 N N . ILE A 1 214 ? 17.886 2.999 -1.482 1.00 41.69 214 ILE A N 1
ATOM 1628 C CA . ILE A 1 214 ? 19.240 2.411 -1.601 1.00 41.69 214 ILE A CA 1
ATOM 1629 C C . ILE A 1 214 ? 19.332 1.502 -2.840 1.00 41.69 214 ILE A C 1
ATOM 1631 O O . ILE A 1 214 ? 20.401 1.502 -3.491 1.00 41.69 214 ILE A O 1
#

Mean predicted aligned error: 15.52 Å